Protein AF-0000000082643338 (afdb_homodimer)

Sequence (376 aa):
MMIPVGVSNRHIHLSKEHLAQLFGEGAELTVLKPLSQPGQFAAKETVTVEGPKGKIENVRVLGPARSMTQLEISKTDSFKLGVQAPIRLSGDIEGTPGITIHGPNGTITVDKGVIIAKRHIHMTPSDAETFGVKDKQVVKVKTQGERALIFDEVIIRVSEQFALDMHIDTDEANAAGLKTGDYVELIVMMIPVGVSNRHIHLSKEHLAQLFGEGAELTVLKPLSQPGQFAAKETVTVEGPKGKIENVRVLGPARSMTQLEISKTDSFKLGVQAPIRLSGDIEGTPGITIHGPNGTITVDKGVIIAKRHIHMTPSDAETFGVKDKQVVKVKTQGERALIFDEVIIRVSEQFALDMHIDTDEANAAGLKTGDYVELIV

Structure (mmCIF, N/CA/C/O backbone):
data_AF-0000000082643338-model_v1
#
loop_
_entity.id
_entity.type
_entity.pdbx_description
1 polymer 'Phosphate propanoyltransferase'
#
loop_
_atom_site.group_PDB
_atom_site.id
_atom_site.type_symbol
_atom_site.label_atom_id
_atom_site.label_alt_id
_atom_site.label_comp_id
_atom_site.label_asym_id
_atom_site.label_entity_id
_atom_site.label_seq_id
_atom_site.pdbx_PDB_ins_code
_atom_site.Cartn_x
_atom_site.Cartn_y
_atom_site.Cartn_z
_atom_site.occupancy
_atom_site.B_iso_or_equiv
_atom_site.auth_seq_id
_atom_site.auth_comp_id
_atom_site.auth_asym_id
_atom_site.auth_atom_id
_atom_site.pdbx_PDB_model_num
ATOM 1 N N . MET A 1 1 ? 17.875 -2.945 -18.656 1 85.19 1 MET A N 1
ATOM 2 C CA . MET A 1 1 ? 16.703 -3.604 -19.25 1 85.19 1 MET A CA 1
ATOM 3 C C . MET A 1 1 ? 15.492 -3.475 -18.328 1 85.19 1 MET A C 1
ATOM 5 O O . MET A 1 1 ? 15.633 -3.398 -17.109 1 85.19 1 MET A O 1
ATOM 9 N N . MET A 1 2 ? 14.25 -3.33 -19 1 95.31 2 MET A N 1
ATOM 10 C CA . MET A 1 2 ? 13.008 -3.035 -18.297 1 95.31 2 MET A CA 1
ATOM 11 C C . MET A 1 2 ? 12.172 -4.297 -18.125 1 95.31 2 MET A C 1
ATOM 13 O O . MET A 1 2 ? 12.258 -5.223 -18.938 1 95.31 2 MET A O 1
ATOM 17 N N . ILE A 1 3 ? 11.555 -4.395 -17.062 1 98.25 3 ILE A N 1
ATOM 18 C CA . ILE A 1 3 ? 10.727 -5.547 -16.719 1 98.25 3 ILE A CA 1
ATOM 19 C C . ILE A 1 3 ? 9.266 -5.117 -16.594 1 98.25 3 ILE A C 1
ATOM 21 O O . ILE A 1 3 ? 8.953 -4.176 -15.852 1 98.25 3 ILE A O 1
ATOM 25 N N . PRO A 1 4 ? 8.359 -5.754 -17.312 1 98.62 4 PRO A N 1
ATOM 26 C CA . PRO A 1 4 ? 6.945 -5.418 -17.125 1 98.62 4 PRO A CA 1
ATOM 27 C C . PRO A 1 4 ? 6.43 -5.785 -15.734 1 98.62 4 PRO A C 1
ATOM 29 O O . PRO A 1 4 ? 6.91 -6.746 -15.133 1 98.62 4 PRO A O 1
ATOM 32 N N . VAL A 1 5 ? 5.449 -4.984 -15.305 1 98.69 5 VAL A N 1
ATOM 33 C CA . VAL A 1 5 ? 4.887 -5.191 -13.969 1 98.69 5 VAL A CA 1
ATOM 34 C C . VAL A 1 5 ? 3.484 -5.789 -14.094 1 98.69 5 VAL A C 1
ATOM 36 O O . VAL A 1 5 ? 2.689 -5.359 -14.93 1 98.69 5 VAL A O 1
ATOM 39 N N . GLY A 1 6 ? 3.252 -6.789 -13.375 1 98.44 6 GLY A N 1
ATOM 40 C CA . GLY A 1 6 ? 1.914 -7.305 -13.125 1 98.44 6 GLY A CA 1
ATOM 41 C C . GLY A 1 6 ? 1.447 -7.094 -11.703 1 98.44 6 GLY A C 1
ATOM 42 O O . GLY A 1 6 ? 2.006 -7.676 -10.766 1 98.44 6 GLY A O 1
ATOM 43 N N . VAL A 1 7 ? 0.398 -6.258 -11.516 1 98.5 7 VAL A N 1
ATOM 44 C CA . VAL A 1 7 ? -0.161 -6.023 -10.188 1 98.5 7 VAL A CA 1
ATOM 45 C C . VAL A 1 7 ? -1.219 -7.082 -9.883 1 98.5 7 VAL A C 1
ATOM 47 O O . VAL A 1 7 ? -2.166 -7.266 -10.648 1 98.5 7 VAL A O 1
ATOM 50 N N . SER A 1 8 ? -0.987 -7.703 -8.812 1 96.94 8 SER A N 1
ATOM 51 C CA . SER A 1 8 ? -1.908 -8.766 -8.414 1 96.94 8 SER A CA 1
ATOM 52 C C . SER A 1 8 ? -2.922 -8.266 -7.391 1 96.94 8 SER A C 1
ATOM 54 O O . SER A 1 8 ? -2.547 -7.828 -6.301 1 96.94 8 SER A O 1
ATOM 56 N N . ASN A 1 9 ? -4.16 -8.359 -7.711 1 96.06 9 ASN A N 1
ATOM 57 C CA . ASN A 1 9 ? -5.23 -8.219 -6.73 1 96.06 9 ASN A CA 1
ATOM 58 C C . ASN A 1 9 ? -5.453 -9.508 -5.949 1 96.06 9 ASN A C 1
ATOM 60 O O . ASN A 1 9 ? -4.844 -10.539 -6.254 1 96.06 9 ASN A O 1
ATOM 64 N N . ARG A 1 10 ? -6.281 -9.398 -4.914 1 98.44 10 ARG A N 1
ATOM 65 C CA . ARG A 1 10 ? -6.625 -10.633 -4.215 1 98.44 10 ARG A CA 1
ATOM 66 C C . ARG A 1 10 ? -7.227 -11.656 -5.176 1 98.44 10 ARG A C 1
ATOM 68 O O . ARG A 1 10 ? -8.023 -11.305 -6.047 1 98.44 10 ARG A O 1
ATOM 75 N N . HIS A 1 11 ? -6.793 -12.867 -5.055 1 98.81 11 HIS A N 1
ATOM 76 C CA . HIS A 1 11 ? -7.258 -13.953 -5.906 1 98.81 11 HIS A CA 1
ATOM 77 C C . HIS A 1 11 ? -7.039 -15.305 -5.242 1 98.81 11 HIS A C 1
ATOM 79 O O . HIS A 1 11 ? -6.328 -15.398 -4.238 1 98.81 11 HIS A O 1
ATOM 85 N N . ILE A 1 12 ? -7.676 -16.297 -5.879 1 98.88 12 ILE A N 1
ATOM 86 C CA . ILE A 1 12 ? -7.578 -17.625 -5.27 1 98.88 12 ILE A CA 1
ATOM 87 C C . ILE A 1 12 ? -7.324 -18.672 -6.348 1 98.88 12 ILE A C 1
ATOM 89 O O . ILE A 1 12 ? -7.867 -18.578 -7.453 1 98.88 12 ILE A O 1
ATOM 93 N N . HIS A 1 13 ? -6.438 -19.562 -6.047 1 98.69 13 HIS A N 1
ATOM 94 C CA . HIS A 1 13 ? -6.277 -20.828 -6.77 1 98.69 13 HIS A CA 1
ATOM 95 C C . HIS A 1 13 ? -6.988 -21.969 -6.059 1 98.69 13 HIS A C 1
ATOM 97 O O . HIS A 1 13 ? -6.867 -22.109 -4.84 1 98.69 13 HIS A O 1
ATOM 103 N N . LEU A 1 14 ? -7.676 -22.797 -6.859 1 98.81 14 LEU A N 1
ATOM 104 C CA . LEU A 1 14 ? -8.422 -23.891 -6.25 1 98.81 14 LEU A CA 1
ATOM 105 C C . LEU A 1 14 ? -7.887 -25.234 -6.707 1 98.81 14 LEU A C 1
ATOM 107 O O . LEU A 1 14 ? -7.523 -25.406 -7.871 1 98.81 14 LEU A O 1
ATOM 111 N N . SER A 1 15 ? -7.891 -26.188 -5.766 1 98.31 15 SER A N 1
ATOM 112 C CA . SER A 1 15 ? -7.691 -27.578 -6.164 1 98.31 15 SER A CA 1
ATOM 113 C C . SER A 1 15 ? -8.891 -28.109 -6.938 1 98.31 15 SER A C 1
ATOM 115 O O . SER A 1 15 ? -9.992 -27.562 -6.844 1 98.31 15 SER A O 1
ATOM 117 N N . LYS A 1 16 ? -8.617 -29.188 -7.641 1 97.25 16 LYS A N 1
ATOM 118 C CA . LYS A 1 16 ? -9.711 -29.812 -8.383 1 97.25 16 LYS A CA 1
ATOM 119 C C . LYS A 1 16 ? -10.844 -30.234 -7.445 1 97.25 16 LYS A C 1
ATOM 121 O O . LYS A 1 16 ? -12.016 -30.062 -7.758 1 97.25 16 LYS A O 1
ATOM 126 N N . GLU A 1 17 ? -10.445 -30.797 -6.375 1 97.69 17 GLU A N 1
ATOM 127 C CA . GLU A 1 17 ? -11.414 -31.25 -5.379 1 97.69 17 GLU A CA 1
ATOM 128 C C . GLU A 1 17 ? -12.258 -30.078 -4.863 1 97.69 17 GLU A C 1
ATOM 130 O O . GLU A 1 17 ? -13.484 -30.172 -4.801 1 97.69 17 GLU A O 1
ATOM 135 N N . HIS A 1 18 ? -11.625 -28.953 -4.531 1 98.56 18 HIS A N 1
ATOM 136 C CA . HIS A 1 18 ? -12.336 -27.812 -3.979 1 98.56 18 HIS A CA 1
ATOM 137 C C . HIS A 1 18 ? -13.164 -27.109 -5.051 1 98.56 18 HIS A C 1
ATOM 139 O O . HIS A 1 18 ? -14.242 -26.578 -4.762 1 98.56 18 HIS A O 1
ATOM 145 N N . LEU A 1 19 ? -12.664 -27.125 -6.266 1 98.56 19 LEU A N 1
ATOM 146 C CA . LEU A 1 19 ? -13.461 -26.609 -7.375 1 98.56 19 LEU A CA 1
ATOM 147 C C . LEU A 1 19 ? -14.781 -27.359 -7.492 1 98.56 19 LEU A C 1
ATOM 149 O O . LEU A 1 19 ? -15.844 -26.734 -7.621 1 98.56 19 LEU A O 1
ATOM 153 N N . ALA A 1 20 ? -14.68 -28.672 -7.41 1 98.12 20 ALA A N 1
ATOM 154 C CA . ALA A 1 20 ? -15.875 -29.5 -7.488 1 98.12 20 ALA A CA 1
ATOM 155 C C . ALA A 1 20 ? -16.812 -29.219 -6.32 1 98.12 20 ALA A C 1
ATOM 157 O O . ALA A 1 20 ? -18.031 -29.141 -6.5 1 98.12 20 ALA A O 1
ATOM 158 N N . GLN A 1 21 ? -16.312 -29.016 -5.148 1 98.44 21 GLN A N 1
ATOM 159 C CA . GLN A 1 21 ? -17.125 -28.797 -3.955 1 98.44 21 GLN A CA 1
ATOM 160 C C . GLN A 1 21 ? -17.812 -27.438 -4 1 98.44 21 GLN A C 1
ATOM 162 O O . GLN A 1 21 ? -18.938 -27.297 -3.539 1 98.44 21 GLN A O 1
ATOM 167 N N . LEU A 1 22 ? -17.109 -26.5 -4.578 1 98.75 22 LEU A N 1
ATOM 168 C CA . LEU A 1 22 ? -17.594 -25.125 -4.516 1 98.75 22 LEU A CA 1
ATOM 169 C C . LEU A 1 22 ? -18.5 -24.812 -5.707 1 98.75 22 LEU A C 1
ATOM 171 O O . LEU A 1 22 ? -19.359 -23.938 -5.625 1 98.75 22 LEU A O 1
ATOM 175 N N . PHE A 1 23 ? -18.328 -25.469 -6.844 1 98.56 23 PHE A N 1
ATOM 176 C CA . PHE A 1 23 ? -19 -25.078 -8.07 1 98.56 23 PHE A CA 1
ATOM 177 C C . PHE A 1 23 ? -19.781 -26.25 -8.664 1 98.56 23 PHE A C 1
ATOM 179 O O . PHE A 1 23 ? -20.516 -26.094 -9.641 1 98.56 23 PHE A O 1
ATOM 186 N N . GLY A 1 24 ? -19.594 -27.422 -8.078 1 97.94 24 GLY A N 1
ATOM 187 C CA . GLY A 1 24 ? -20.312 -28.594 -8.539 1 97.94 24 GLY A CA 1
ATOM 188 C C . GLY A 1 24 ? -19.406 -29.641 -9.172 1 97.94 24 GLY A C 1
ATOM 189 O O . GLY A 1 24 ? -18.391 -29.297 -9.781 1 97.94 24 GLY A O 1
ATOM 190 N N . GLU A 1 25 ? -19.781 -30.953 -9.078 1 96.88 25 GLU A N 1
ATOM 191 C CA . GLU A 1 25 ? -19.016 -32.031 -9.672 1 96.88 25 GLU A CA 1
ATOM 192 C C . GLU A 1 25 ? -18.797 -31.812 -11.164 1 96.88 25 GLU A C 1
ATOM 194 O O . GLU A 1 25 ? -19.75 -31.5 -11.891 1 96.88 25 GLU A O 1
ATOM 199 N N . GLY A 1 26 ? -17.547 -31.906 -11.578 1 94.81 26 GLY A N 1
ATOM 200 C CA . GLY A 1 26 ? -17.234 -31.766 -12.984 1 94.81 26 GLY A CA 1
ATOM 201 C C . GLY A 1 26 ? -17.109 -30.328 -13.43 1 94.81 26 GLY A C 1
ATOM 202 O O . GLY A 1 26 ? -16.938 -30.047 -14.617 1 94.81 26 GLY A O 1
ATOM 203 N N . ALA A 1 27 ? -17.188 -29.469 -12.508 1 96.19 27 ALA A N 1
ATOM 204 C CA . ALA A 1 27 ? -17.094 -28.047 -12.828 1 96.19 27 ALA A CA 1
ATOM 205 C C . ALA A 1 27 ? -15.75 -27.703 -13.469 1 96.19 27 ALA A C 1
ATOM 207 O O . ALA A 1 27 ? -14.711 -28.219 -13.039 1 96.19 27 ALA A O 1
ATOM 208 N N . GLU A 1 28 ? -15.781 -26.891 -14.547 1 96.75 28 GLU A N 1
ATOM 209 C CA . GLU A 1 28 ? -14.594 -26.344 -15.195 1 96.75 28 GLU A CA 1
ATOM 210 C C . GLU A 1 28 ? -14.586 -24.812 -15.133 1 96.75 28 GLU A C 1
ATOM 212 O O . GLU A 1 28 ? -15.641 -24.172 -15.156 1 96.75 28 GLU A O 1
ATOM 217 N N . LEU A 1 29 ? -13.383 -24.359 -15.039 1 98.31 29 LEU A N 1
ATOM 218 C CA . LEU A 1 29 ? -13.266 -22.906 -15.016 1 98.31 29 LEU A CA 1
ATOM 219 C C . LEU A 1 29 ? -13.5 -22.312 -16.406 1 98.31 29 LEU A C 1
ATOM 221 O O . LEU A 1 29 ? -13.039 -22.875 -17.406 1 98.31 29 LEU A O 1
ATOM 225 N N . THR A 1 30 ? -14.219 -21.203 -16.422 1 98.31 30 THR A N 1
ATOM 226 C CA . THR A 1 30 ? -14.453 -20.469 -17.672 1 98.31 30 THR A CA 1
ATOM 227 C C . THR A 1 30 ? -13.445 -19.328 -17.812 1 98.31 30 THR A C 1
ATOM 229 O O . THR A 1 30 ? -13.375 -18.438 -16.969 1 98.31 30 THR A O 1
ATOM 232 N N . VAL A 1 31 ? -12.734 -19.328 -18.938 1 98.38 31 VAL A N 1
ATOM 233 C CA . VAL A 1 31 ? -11.695 -18.312 -19.156 1 98.38 31 VAL A CA 1
ATOM 234 C C . VAL A 1 31 ? -12.336 -16.938 -19.328 1 98.38 31 VAL A C 1
ATOM 236 O O . VAL A 1 31 ? -13.156 -16.75 -20.234 1 98.38 31 VAL A O 1
ATOM 239 N N . LEU A 1 32 ? -12.094 -16.016 -18.5 1 98.44 32 LEU A N 1
ATOM 240 C CA . LEU A 1 32 ? -12.477 -14.617 -18.672 1 98.44 32 LEU A CA 1
ATOM 241 C C . LEU A 1 32 ? -11.43 -13.859 -19.484 1 98.44 32 LEU A C 1
ATOM 243 O O . LEU A 1 32 ? -11.773 -13.195 -20.469 1 98.44 32 LEU A O 1
ATOM 247 N N . LYS A 1 33 ? -10.109 -14.031 -19.109 1 97.75 33 LYS A N 1
ATOM 248 C CA . LYS A 1 33 ? -9 -13.414 -19.828 1 97.75 33 LYS A CA 1
ATOM 249 C C . LYS A 1 33 ? -7.68 -14.086 -19.469 1 97.75 33 LYS A C 1
ATOM 251 O O . LYS A 1 33 ? -7.477 -14.508 -18.344 1 97.75 33 LYS A O 1
ATOM 256 N N . PRO A 1 34 ? -6.781 -14.047 -20.438 1 97.56 34 PRO A N 1
ATOM 257 C CA . PRO A 1 34 ? -5.445 -14.57 -20.156 1 97.56 34 PRO A CA 1
ATOM 258 C C . PRO A 1 34 ? -4.637 -13.656 -19.234 1 97.56 34 PRO A C 1
ATOM 260 O O . PRO A 1 34 ? -4.84 -12.438 -19.234 1 97.56 34 PRO A O 1
ATOM 263 N N . LEU A 1 35 ? -3.75 -14.227 -18.469 1 97.31 35 LEU A N 1
ATOM 264 C CA . LEU A 1 35 ? -2.805 -13.469 -17.656 1 97.31 35 LEU A CA 1
ATOM 265 C C . LEU A 1 35 ? -1.435 -13.414 -18.312 1 97.31 35 LEU A C 1
ATOM 267 O O . LEU A 1 35 ? -1.268 -13.891 -19.438 1 97.31 35 LEU A O 1
ATOM 271 N N . SER A 1 36 ? -0.469 -12.75 -17.672 1 96.12 36 SER A N 1
ATOM 272 C CA . SER A 1 36 ? 0.844 -12.531 -18.266 1 96.12 36 SER A CA 1
ATOM 273 C C . SER A 1 36 ? 1.627 -13.828 -18.391 1 96.12 36 SER A C 1
ATOM 275 O O . SER A 1 36 ? 2.479 -13.977 -19.266 1 96.12 36 SER A O 1
ATOM 277 N N . GLN A 1 37 ? 1.32 -14.828 -17.531 1 97.69 37 GLN A N 1
ATOM 278 C CA . GLN A 1 37 ? 2.039 -16.094 -17.531 1 97.69 37 GLN A CA 1
ATOM 279 C C . GLN A 1 37 ? 1.357 -17.109 -18.453 1 97.69 37 GLN A C 1
ATOM 281 O O . GLN A 1 37 ? 0.13 -17.219 -18.469 1 97.69 37 GLN A O 1
ATOM 286 N N . PRO A 1 38 ? 2.205 -17.875 -19.156 1 97.62 38 PRO A N 1
ATOM 287 C CA . PRO A 1 38 ? 1.641 -18.812 -20.125 1 97.62 38 PRO A CA 1
ATOM 288 C C . PRO A 1 38 ? 0.691 -19.828 -19.484 1 97.62 38 PRO A C 1
ATOM 290 O O . PRO A 1 38 ? 1.025 -20.422 -18.453 1 97.62 38 PRO A O 1
ATOM 293 N N . GLY A 1 39 ? -0.431 -20.016 -20.078 1 97.06 39 GLY A N 1
ATOM 294 C CA . GLY A 1 39 ? -1.384 -21.031 -19.656 1 97.06 39 GLY A CA 1
ATOM 295 C C . GLY A 1 39 ? -2.215 -20.594 -18.453 1 97.06 39 GLY A C 1
ATOM 296 O O . GLY A 1 39 ? -3.143 -21.312 -18.047 1 97.06 39 GLY A O 1
ATOM 297 N N . GLN A 1 40 ? -1.933 -19.469 -17.891 1 97.69 40 GLN A N 1
ATOM 298 C CA . GLN A 1 40 ? -2.66 -18.953 -16.734 1 97.69 40 GLN A CA 1
ATOM 299 C C . GLN A 1 40 ? -3.756 -17.984 -17.156 1 97.69 40 GLN A C 1
ATOM 301 O O . GLN A 1 40 ? -3.588 -17.234 -18.125 1 97.69 40 GLN A O 1
ATOM 306 N N . PHE A 1 41 ? -4.871 -17.953 -16.438 1 98.44 41 PHE A N 1
ATOM 307 C CA . PHE A 1 41 ? -5.973 -17.078 -16.812 1 98.44 41 PHE A CA 1
ATOM 308 C C . PHE A 1 41 ? -6.82 -16.719 -15.586 1 98.44 41 PHE A C 1
ATOM 310 O O . PHE A 1 41 ? -6.805 -17.438 -14.586 1 98.44 41 PHE A O 1
ATOM 317 N N . ALA A 1 42 ? -7.426 -15.602 -15.625 1 98.62 42 ALA A N 1
ATOM 318 C CA . ALA A 1 42 ? -8.531 -15.281 -14.727 1 98.62 42 ALA A CA 1
ATOM 319 C C . ALA A 1 42 ? -9.82 -15.945 -15.188 1 98.62 42 ALA A C 1
ATOM 321 O O . ALA A 1 42 ? -10.156 -15.914 -16.375 1 98.62 42 ALA A O 1
ATOM 322 N N . ALA A 1 43 ? -10.492 -16.516 -14.266 1 98.81 43 ALA A N 1
ATOM 323 C CA . ALA A 1 43 ? -11.742 -17.188 -14.594 1 98.81 43 ALA A CA 1
ATOM 324 C C . ALA A 1 43 ? -12.945 -16.281 -14.328 1 98.81 43 ALA A C 1
ATOM 326 O O . ALA A 1 43 ? -12.828 -15.281 -13.617 1 98.81 43 ALA A O 1
ATOM 327 N N . LYS A 1 44 ? -14.062 -16.641 -14.883 1 98.62 44 LYS A N 1
ATOM 328 C CA . LYS A 1 44 ? -15.305 -15.93 -14.586 1 98.62 44 LYS A CA 1
ATOM 329 C C . LYS A 1 44 ? -15.773 -16.219 -13.164 1 98.62 44 LYS A C 1
ATOM 331 O O . LYS A 1 44 ? -16.422 -15.375 -12.539 1 98.62 44 LYS A O 1
ATOM 336 N N . GLU A 1 45 ? -15.484 -17.328 -12.719 1 98.69 45 GLU A N 1
ATOM 337 C CA . GLU A 1 45 ? -15.898 -17.797 -11.398 1 98.69 45 GLU A CA 1
ATOM 338 C C . GLU A 1 45 ? -15.234 -16.984 -10.297 1 98.69 45 GLU A C 1
ATOM 340 O O . GLU A 1 45 ? -14.055 -16.656 -10.383 1 98.69 45 GLU A O 1
ATOM 345 N N . THR A 1 46 ? -16 -16.609 -9.328 1 98.88 46 THR A N 1
ATOM 346 C CA . THR A 1 46 ? -15.523 -15.938 -8.125 1 98.88 46 THR A CA 1
ATOM 347 C C . THR A 1 46 ? -16.047 -16.625 -6.875 1 98.88 46 THR A C 1
ATOM 349 O O . THR A 1 46 ? -16.984 -17.422 -6.945 1 98.88 46 THR A O 1
ATOM 352 N N . VAL A 1 47 ? -15.414 -16.359 -5.785 1 98.94 47 VAL A N 1
ATOM 353 C CA . VAL A 1 47 ? -15.852 -16.891 -4.496 1 98.94 47 VAL A CA 1
ATOM 354 C C . VAL A 1 47 ? -15.883 -15.758 -3.461 1 98.94 47 VAL A C 1
ATOM 356 O O . VAL A 1 47 ? -15.414 -14.656 -3.723 1 98.94 47 VAL A O 1
ATOM 359 N N . THR A 1 48 ? -16.516 -16.016 -2.387 1 98.94 48 THR A N 1
ATOM 360 C CA . THR A 1 48 ? -16.422 -15.195 -1.187 1 98.94 48 THR A CA 1
ATOM 361 C C . THR A 1 48 ? -15.5 -15.836 -0.156 1 98.94 48 THR A C 1
ATOM 363 O O . THR A 1 48 ? -15.617 -17.031 0.128 1 98.94 48 THR A O 1
ATOM 366 N N . VAL A 1 49 ? -14.562 -15.086 0.344 1 98.94 49 VAL A N 1
ATOM 367 C CA . VAL A 1 49 ? -13.703 -15.602 1.402 1 98.94 49 VAL A CA 1
ATOM 368 C C . VAL A 1 49 ? -14.07 -14.945 2.732 1 98.94 49 VAL A C 1
ATOM 370 O O . VAL A 1 49 ? -14.391 -13.75 2.777 1 98.94 49 VAL A O 1
ATOM 373 N N . GLU A 1 50 ? -14.008 -15.734 3.754 1 98.88 50 GLU A N 1
ATOM 374 C CA . GLU A 1 50 ? -14.461 -15.281 5.066 1 98.88 50 GLU A CA 1
ATOM 375 C C . GLU A 1 50 ? -13.43 -15.602 6.148 1 98.88 50 GLU A C 1
ATOM 377 O O . GLU A 1 50 ? -13.094 -16.766 6.367 1 98.88 50 GLU A O 1
ATOM 382 N N . GLY A 1 51 ? -12.945 -14.562 6.82 1 98.44 51 GLY A N 1
ATOM 383 C CA . GLY A 1 51 ? -12.078 -14.711 7.977 1 98.44 51 GLY A CA 1
ATOM 384 C C . GLY A 1 51 ? -12.758 -14.352 9.281 1 98.44 51 GLY A C 1
ATOM 385 O O . GLY A 1 51 ? -13.969 -14.125 9.312 1 98.44 51 GLY A O 1
ATOM 386 N N . PRO A 1 52 ? -12.039 -14.289 10.391 1 98.31 52 PRO A N 1
ATOM 387 C CA . PRO A 1 52 ? -12.609 -14.047 11.719 1 98.31 52 PRO A CA 1
ATOM 388 C C . PRO A 1 52 ? -13.273 -12.672 11.836 1 98.31 52 PRO A C 1
ATOM 390 O O . PRO A 1 52 ? -14.211 -12.5 12.617 1 98.31 52 PRO A O 1
ATOM 393 N N . LYS A 1 53 ? -12.852 -11.719 11.031 1 97.69 53 LYS A N 1
ATOM 394 C CA . LYS A 1 53 ? -13.336 -10.359 11.242 1 97.69 53 LYS A CA 1
ATOM 395 C C . LYS A 1 53 ? -14.312 -9.945 10.141 1 97.69 53 LYS A C 1
ATOM 397 O O . LYS A 1 53 ? -15.055 -8.969 10.297 1 97.69 53 LYS A O 1
ATOM 402 N N . GLY A 1 54 ? -14.203 -10.695 9.039 1 97.81 54 GLY A N 1
ATOM 403 C CA . GLY A 1 54 ? -15.086 -10.273 7.961 1 97.81 54 GLY A CA 1
ATOM 404 C C . GLY A 1 54 ? -14.945 -11.117 6.711 1 97.81 54 GLY A C 1
ATOM 405 O O . GLY A 1 54 ? -14.352 -12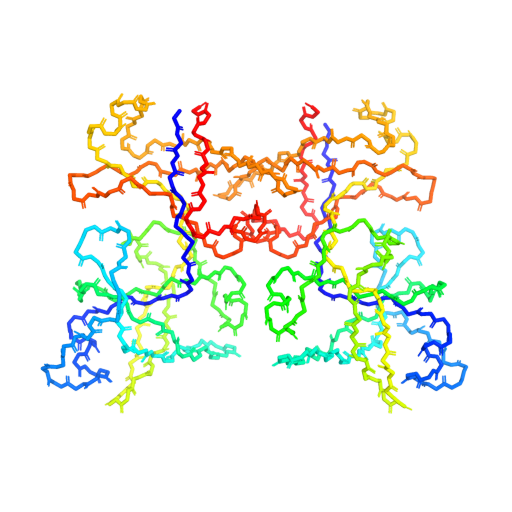.195 6.746 1 97.81 54 GLY A O 1
ATOM 406 N N . LYS A 1 55 ? -15.648 -10.617 5.641 1 98.5 55 LYS A N 1
ATOM 407 C CA . LYS A 1 55 ? -15.664 -11.352 4.379 1 98.5 55 LYS A CA 1
ATOM 408 C C . LYS A 1 55 ? -15.281 -10.445 3.209 1 98.5 55 LYS A C 1
ATOM 410 O O . LYS A 1 55 ? -15.375 -9.219 3.312 1 98.5 55 LYS A O 1
ATOM 415 N N . ILE A 1 56 ? -14.758 -10.984 2.246 1 98 56 ILE A N 1
ATOM 416 C CA . ILE A 1 56 ? -14.523 -10.32 0.969 1 98 56 ILE A CA 1
ATOM 417 C C . ILE A 1 56 ? -15.219 -11.094 -0.15 1 98 56 ILE A C 1
ATOM 419 O O . ILE A 1 56 ? -14.977 -12.289 -0.334 1 98 56 ILE A O 1
ATOM 423 N N . GLU A 1 57 ? -16.047 -10.375 -0.86 1 98.38 57 GLU A N 1
ATOM 424 C CA . GLU A 1 57 ? -16.828 -10.984 -1.935 1 98.38 57 GLU A CA 1
ATOM 425 C C . GLU A 1 57 ? -16.109 -10.852 -3.277 1 98.38 57 GLU A C 1
ATOM 427 O O . GLU A 1 57 ? -15.195 -10.039 -3.42 1 98.38 57 GLU A O 1
ATOM 432 N N . ASN A 1 58 ? -16.484 -11.727 -4.191 1 98.38 58 ASN A N 1
ATOM 433 C CA . ASN A 1 58 ? -16.094 -11.656 -5.59 1 98.38 58 ASN A CA 1
ATOM 434 C C . ASN A 1 58 ? -14.57 -11.773 -5.746 1 98.38 58 ASN A C 1
ATOM 436 O O . ASN A 1 58 ? -13.969 -11.047 -6.539 1 98.38 58 ASN A O 1
ATOM 440 N N . VAL A 1 59 ? -14.031 -12.648 -4.953 1 98.88 59 VAL A N 1
ATOM 441 C CA . VAL A 1 59 ? -12.609 -12.969 -5.113 1 98.88 59 VAL A CA 1
ATOM 442 C C . VAL A 1 59 ? -12.414 -13.812 -6.367 1 98.88 59 VAL A C 1
ATOM 444 O O . VAL A 1 59 ? -12.992 -14.898 -6.488 1 98.88 59 VAL A O 1
ATOM 447 N N . ARG A 1 60 ? -11.617 -13.359 -7.25 1 98.88 60 ARG A N 1
ATOM 448 C CA . ARG A 1 60 ? -11.43 -13.961 -8.562 1 98.88 60 ARG A CA 1
ATOM 449 C C . ARG A 1 60 ? -10.703 -15.297 -8.453 1 98.88 60 ARG A C 1
ATOM 451 O O . ARG A 1 60 ? -9.727 -15.422 -7.707 1 98.88 60 ARG A O 1
ATOM 458 N N . VAL A 1 61 ? -11.227 -16.266 -9.141 1 98.88 61 VAL A N 1
ATOM 459 C CA . VAL A 1 61 ? -10.523 -17.547 -9.258 1 98.88 61 VAL A CA 1
ATOM 460 C C . VAL A 1 61 ? -9.562 -17.5 -10.445 1 98.88 61 VAL A C 1
ATOM 462 O O . VAL A 1 61 ? -9.938 -17.062 -11.531 1 98.88 61 VAL A O 1
ATOM 465 N N . LEU A 1 62 ? -8.344 -17.906 -10.18 1 98.75 62 LEU A N 1
ATOM 466 C CA . LEU A 1 62 ? -7.379 -18.047 -11.266 1 98.75 62 LEU A CA 1
ATOM 467 C C . LEU A 1 62 ? -7.207 -19.516 -11.648 1 98.75 62 LEU A C 1
ATOM 469 O O . LEU A 1 62 ? -7.25 -20.391 -10.781 1 98.75 62 LEU A O 1
ATOM 473 N N . GLY A 1 63 ? -7.062 -19.719 -12.984 1 98.38 63 GLY A N 1
ATOM 474 C CA . GLY A 1 63 ? -6.867 -21.078 -13.469 1 98.38 63 GLY A CA 1
ATOM 475 C C . GLY A 1 63 ? -5.516 -21.297 -14.117 1 98.38 63 GLY A C 1
ATOM 476 O O . GLY A 1 63 ? -4.754 -20.344 -14.312 1 98.38 63 GLY A O 1
ATOM 477 N N . PRO A 1 64 ? -5.246 -22.562 -14.469 1 97.69 64 PRO A N 1
ATOM 478 C CA . PRO A 1 64 ? -6.086 -23.734 -14.234 1 97.69 64 PRO A CA 1
ATOM 479 C C . PRO A 1 64 ? -6.09 -24.188 -12.773 1 97.69 64 PRO A C 1
ATOM 481 O O . PRO A 1 64 ? -5.379 -23.609 -11.953 1 97.69 64 PRO A O 1
ATOM 484 N N . ALA A 1 65 ? -6.973 -25.094 -12.484 1 97.38 65 ALA A N 1
ATOM 485 C CA . ALA A 1 65 ? -6.977 -25.656 -11.141 1 97.38 65 ALA A CA 1
ATOM 486 C C . ALA A 1 65 ? -5.598 -26.203 -10.773 1 97.38 65 ALA A C 1
ATOM 488 O O . ALA A 1 65 ? -4.863 -26.688 -11.633 1 97.38 65 ALA A O 1
ATOM 489 N N . ARG A 1 66 ? -5.312 -26.141 -9.469 1 95.75 66 ARG A N 1
ATOM 490 C CA . ARG A 1 66 ? -4.012 -26.578 -8.969 1 95.75 66 ARG A CA 1
ATOM 491 C C . ARG A 1 66 ? -4.16 -27.766 -8.016 1 95.75 66 ARG A C 1
ATOM 493 O O . ARG A 1 66 ? -5.254 -28.312 -7.855 1 95.75 66 ARG A O 1
ATOM 500 N N . SER A 1 67 ? -2.969 -28.188 -7.539 1 95.12 67 SER A N 1
ATOM 501 C CA . SER A 1 67 ? -2.99 -29.312 -6.621 1 95.12 67 SER A CA 1
ATOM 502 C C . SER A 1 67 ? -3.441 -28.891 -5.23 1 95.12 67 SER A C 1
ATOM 504 O O . SER A 1 67 ? -3.979 -29.703 -4.469 1 95.12 67 SER A O 1
ATOM 506 N N . MET A 1 68 ? -3.203 -27.641 -4.895 1 96.56 68 MET A N 1
ATOM 507 C CA . MET A 1 68 ? -3.592 -27.125 -3.586 1 96.56 68 MET A CA 1
ATOM 508 C C . MET A 1 68 ? -4.332 -25.797 -3.723 1 96.56 68 MET A C 1
ATOM 510 O O . MET A 1 68 ? -4.078 -25.031 -4.656 1 96.56 68 MET A O 1
ATOM 514 N N . THR A 1 69 ? -5.227 -25.5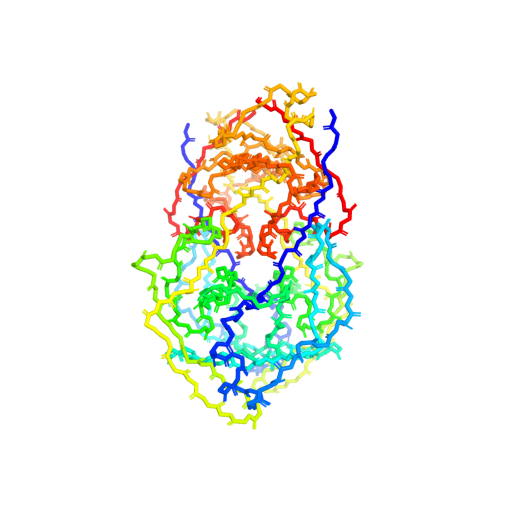62 -2.779 1 98.69 69 THR A N 1
ATOM 515 C CA . THR A 1 69 ? -5.953 -24.297 -2.719 1 98.69 69 THR A CA 1
ATOM 516 C C . THR A 1 69 ? -5.129 -23.219 -2.004 1 98.69 69 THR A C 1
ATOM 518 O O . THR A 1 69 ? -4.566 -23.484 -0.938 1 98.69 69 THR A O 1
ATOM 521 N N . GLN A 1 70 ? -5.027 -22.094 -2.625 1 98.81 70 GLN A N 1
ATOM 522 C CA . GLN A 1 70 ? -4.227 -20.984 -2.104 1 98.81 70 GLN A CA 1
ATOM 523 C C . GLN A 1 70 ? -4.914 -19.656 -2.346 1 98.81 70 GLN A C 1
ATOM 525 O O . GLN A 1 70 ? -5.355 -19.359 -3.461 1 98.81 70 GLN A O 1
ATOM 530 N N . LEU A 1 71 ? -5.059 -18.891 -1.282 1 98.88 71 LEU A N 1
ATOM 531 C CA . LEU A 1 71 ? -5.586 -17.531 -1.345 1 98.88 71 LEU A CA 1
ATOM 532 C C . LEU A 1 71 ? -4.473 -16.5 -1.16 1 98.88 71 LEU A C 1
ATOM 534 O O . LEU A 1 71 ? -3.711 -16.578 -0.194 1 98.88 71 LEU A O 1
ATOM 538 N N . GLU A 1 72 ? -4.328 -15.602 -2.121 1 98.88 72 GLU A N 1
ATOM 539 C CA . GLU A 1 72 ? -3.4 -14.477 -2.023 1 98.88 72 GLU A CA 1
ATOM 540 C C . GLU A 1 72 ? -4.141 -13.164 -1.774 1 98.88 72 GLU A C 1
ATOM 542 O O . GLU A 1 72 ? -5.066 -12.82 -2.514 1 98.88 72 GLU A O 1
ATOM 547 N N . ILE A 1 73 ? -3.711 -12.492 -0.722 1 98.69 73 ILE A N 1
ATOM 548 C CA . ILE A 1 73 ? -4.344 -11.227 -0.347 1 98.69 73 ILE A CA 1
ATOM 549 C C . ILE A 1 73 ? -3.271 -10.164 -0.107 1 98.69 73 ILE A C 1
ATOM 551 O O . ILE A 1 73 ? -2.08 -10.477 -0.061 1 98.69 73 ILE A O 1
ATOM 555 N N . SER A 1 74 ? -3.674 -8.93 -0.074 1 98.19 74 SER A N 1
ATOM 556 C CA . SER A 1 74 ? -2.799 -7.848 0.359 1 98.19 74 SER A CA 1
ATOM 557 C C . SER A 1 74 ? -2.789 -7.715 1.878 1 98.19 74 SER A C 1
ATOM 559 O O . SER A 1 74 ? -3.639 -8.289 2.561 1 98.19 74 SER A O 1
ATOM 561 N N . LYS A 1 75 ? -1.778 -7.027 2.365 1 97.94 75 LYS A N 1
ATOM 562 C CA . LYS A 1 75 ? -1.805 -6.699 3.789 1 97.94 75 LYS A CA 1
ATOM 563 C C . LYS A 1 75 ? -3.072 -5.934 4.152 1 97.94 75 LYS A C 1
ATOM 565 O O . LYS A 1 75 ? -3.668 -6.172 5.207 1 97.94 75 LYS A O 1
ATOM 570 N N . THR A 1 76 ? -3.502 -5.008 3.32 1 97.19 76 THR A N 1
ATOM 571 C CA . THR A 1 76 ? -4.75 -4.281 3.508 1 97.19 76 THR A CA 1
ATOM 572 C C . THR A 1 76 ? -5.918 -5.246 3.691 1 97.19 76 THR A C 1
ATOM 574 O O . THR A 1 76 ? -6.727 -5.086 4.609 1 97.19 76 THR A O 1
ATOM 577 N N . ASP A 1 77 ? -6.004 -6.281 2.906 1 97.56 77 ASP A N 1
ATOM 578 C CA . ASP A 1 77 ? -7.066 -7.281 2.975 1 97.56 77 ASP A CA 1
ATOM 579 C C . ASP A 1 77 ? -7.008 -8.055 4.293 1 97.56 77 ASP A C 1
ATOM 581 O O . ASP A 1 77 ? -8.047 -8.453 4.828 1 97.56 77 ASP A O 1
ATOM 585 N N . SER A 1 78 ? -5.836 -8.305 4.695 1 98 78 SER A N 1
ATOM 586 C CA . SER A 1 78 ? -5.668 -9.117 5.895 1 98 78 SER A CA 1
ATOM 587 C C . SER A 1 78 ? -6.355 -8.469 7.098 1 98 78 SER A C 1
ATOM 589 O O . SER A 1 78 ? -6.883 -9.164 7.965 1 98 78 SER A O 1
ATOM 591 N N . PHE A 1 79 ? -6.332 -7.109 7.133 1 95.5 79 PHE A N 1
ATOM 592 C CA . PHE A 1 79 ? -7.008 -6.41 8.219 1 95.5 79 PHE A CA 1
ATOM 593 C C . PHE A 1 79 ? -8.516 -6.637 8.148 1 95.5 79 PHE A C 1
ATOM 595 O O . PHE A 1 79 ? -9.156 -6.883 9.172 1 95.5 79 PHE A O 1
ATOM 602 N N . LYS A 1 80 ? -9.055 -6.562 7 1 94.94 80 LYS A N 1
ATOM 603 C CA . LYS A 1 80 ? -10.492 -6.75 6.801 1 94.94 80 LYS A CA 1
ATOM 604 C C . LYS A 1 80 ? -10.914 -8.172 7.156 1 94.94 80 LYS A C 1
ATOM 606 O O . LYS A 1 80 ? -11.969 -8.375 7.762 1 94.94 80 LYS A O 1
ATOM 611 N N . LEU A 1 81 ? -10.102 -9.109 6.812 1 98.25 81 LEU A N 1
ATOM 612 C CA . LEU A 1 81 ? -10.43 -10.516 7.016 1 98.25 81 LEU A CA 1
ATOM 613 C C . LEU A 1 81 ? -10.109 -10.953 8.438 1 98.25 81 LEU A C 1
ATOM 615 O O . LEU A 1 81 ? -10.664 -11.938 8.93 1 98.25 81 LEU A O 1
ATOM 619 N N . GLY A 1 82 ? -9.242 -10.242 9.102 1 98.19 82 GLY A N 1
ATOM 620 C CA . GLY A 1 82 ? -8.758 -10.648 10.406 1 98.19 82 GLY A CA 1
ATOM 621 C C . GLY A 1 82 ? -7.828 -11.844 10.352 1 98.19 82 GLY A C 1
ATOM 622 O O . GLY A 1 82 ? -7.836 -12.688 11.25 1 98.19 82 GLY A O 1
ATOM 623 N N . VAL A 1 83 ? -7.113 -11.969 9.227 1 97.88 83 VAL A N 1
ATOM 624 C CA . VAL A 1 83 ? -6.18 -13.078 9.039 1 97.88 83 VAL A CA 1
ATOM 625 C C . VAL A 1 83 ? -4.746 -12.547 9.008 1 97.88 83 VAL A C 1
ATOM 627 O O . VAL A 1 83 ? -4.434 -11.625 8.25 1 97.88 83 VAL A O 1
ATOM 630 N N . GLN A 1 84 ? -3.91 -13.07 9.852 1 96.81 84 GLN A N 1
ATOM 631 C CA . GLN A 1 84 ? -2.5 -12.695 9.836 1 96.81 84 GLN A CA 1
ATOM 632 C C . GLN A 1 84 ? -1.715 -13.539 8.836 1 96.81 84 GLN A C 1
ATOM 634 O O . GLN A 1 84 ? -0.947 -14.422 9.227 1 96.81 84 GLN A O 1
ATOM 639 N N . ALA A 1 85 ? -1.876 -13.266 7.586 1 98.31 85 ALA A N 1
ATOM 640 C CA . ALA A 1 85 ? -1.22 -14.023 6.523 1 98.31 85 ALA A CA 1
ATOM 641 C C . ALA A 1 85 ? 0.26 -13.664 6.426 1 98.31 85 ALA A C 1
ATOM 643 O O . ALA A 1 85 ? 0.62 -12.484 6.418 1 98.31 85 ALA A O 1
ATOM 644 N N . PRO A 1 86 ? 1.146 -14.641 6.379 1 98.56 86 PRO A N 1
ATOM 645 C CA . PRO A 1 86 ? 2.57 -14.359 6.188 1 98.56 86 PRO A CA 1
ATOM 646 C C . PRO A 1 86 ? 2.914 -14.023 4.734 1 98.56 86 PRO A C 1
ATOM 648 O O . PRO A 1 86 ? 2.139 -14.328 3.828 1 98.56 86 PRO A O 1
ATOM 651 N N . ILE A 1 87 ? 4 -13.305 4.547 1 98.44 87 ILE A N 1
ATOM 652 C CA . ILE A 1 87 ? 4.57 -13.078 3.225 1 98.44 87 ILE A CA 1
ATOM 653 C C . ILE A 1 87 ? 5.293 -14.336 2.752 1 98.44 87 ILE A C 1
ATOM 655 O O . ILE A 1 87 ? 6.234 -14.797 3.4 1 98.44 87 ILE A O 1
ATOM 659 N N . ARG A 1 88 ? 4.809 -14.914 1.633 1 98.38 88 ARG A N 1
ATOM 660 C CA . ARG A 1 88 ? 5.336 -16.172 1.109 1 98.38 88 ARG A CA 1
ATOM 661 C C . ARG A 1 88 ? 5.395 -16.141 -0.414 1 98.38 88 ARG A C 1
ATOM 663 O O . ARG A 1 88 ? 4.633 -15.422 -1.058 1 98.38 88 ARG A O 1
ATOM 670 N N . LEU A 1 89 ? 6.34 -16.891 -0.925 1 97.81 89 LEU A N 1
ATOM 671 C CA . LEU A 1 89 ? 6.238 -17.203 -2.348 1 97.81 89 LEU A CA 1
ATOM 672 C C . LEU A 1 89 ? 5.102 -18.188 -2.607 1 97.81 89 LEU A C 1
ATOM 674 O O . LEU A 1 89 ? 4.812 -19.047 -1.773 1 97.81 89 LEU A O 1
ATOM 678 N N . SER A 1 90 ? 4.418 -17.984 -3.717 1 96.06 90 SER A N 1
ATOM 679 C CA . SER A 1 90 ? 3.346 -18.891 -4.105 1 96.06 90 SER A CA 1
ATOM 680 C C . SER A 1 90 ? 3.779 -20.359 -3.963 1 96.06 90 SER A C 1
ATOM 682 O O . SER A 1 90 ? 4.898 -20.719 -4.328 1 96.06 90 SER A O 1
ATOM 684 N N . GLY A 1 91 ? 2.949 -21.141 -3.438 1 95.88 91 GLY A N 1
ATOM 685 C CA . GLY A 1 91 ? 3.219 -22.562 -3.256 1 95.88 91 GLY A CA 1
ATOM 686 C C . GLY A 1 91 ? 3.721 -22.906 -1.865 1 95.88 91 GLY A C 1
ATOM 687 O O . GLY A 1 91 ? 3.662 -24.062 -1.443 1 95.88 91 GLY A O 1
ATOM 688 N N . ASP A 1 92 ? 4.309 -21.969 -1.195 1 97.31 92 ASP A N 1
ATOM 689 C CA . ASP A 1 92 ? 4.809 -22.156 0.162 1 97.31 92 ASP A CA 1
ATOM 690 C C . ASP A 1 92 ? 3.719 -21.891 1.194 1 97.31 92 ASP A C 1
ATOM 692 O O . ASP A 1 92 ? 3.717 -20.828 1.837 1 97.31 92 ASP A O 1
ATOM 696 N N . ILE A 1 93 ? 2.848 -22.922 1.45 1 97.75 93 ILE A N 1
ATOM 697 C CA . ILE A 1 93 ? 1.654 -22.609 2.223 1 97.75 93 ILE A CA 1
ATOM 698 C C . ILE A 1 93 ? 1.682 -23.344 3.555 1 97.75 93 ILE A C 1
ATOM 700 O O . ILE A 1 93 ? 0.735 -23.266 4.34 1 97.75 93 ILE A O 1
ATOM 704 N N . GLU A 1 94 ? 2.766 -24.094 3.828 1 97.81 94 GLU A N 1
ATOM 705 C CA . GLU A 1 94 ? 2.84 -24.766 5.121 1 97.81 94 GLU A CA 1
ATOM 706 C C . GLU A 1 94 ? 2.902 -23.766 6.266 1 97.81 94 GLU A C 1
ATOM 708 O O . GLU A 1 94 ? 3.67 -22.797 6.211 1 97.81 94 GLU A O 1
ATOM 713 N N . GLY A 1 95 ? 2.125 -24 7.301 1 98.06 95 GLY A N 1
ATOM 714 C CA . GLY A 1 95 ? 2.133 -23.141 8.477 1 98.06 95 GLY A CA 1
ATOM 715 C C . GLY A 1 95 ? 1.371 -21.844 8.281 1 98.06 95 GLY A C 1
ATOM 716 O O . GLY A 1 95 ? 1.376 -20.984 9.156 1 98.06 95 GLY A O 1
ATOM 717 N N . THR A 1 96 ? 0.744 -21.688 7.152 1 98.62 96 THR A N 1
ATOM 718 C CA . THR A 1 96 ? -0.06 -20.484 6.91 1 98.62 96 THR A CA 1
ATOM 719 C C . THR A 1 96 ? -1.47 -20.656 7.469 1 98.62 96 THR A C 1
ATOM 721 O O . THR A 1 96 ? -1.89 -21.781 7.766 1 98.62 96 THR A O 1
ATOM 724 N N . PRO A 1 97 ? -2.143 -19.594 7.715 1 98.69 97 PRO A N 1
ATOM 725 C CA . PRO A 1 97 ? -3.514 -19.719 8.211 1 98.69 97 PRO A CA 1
ATOM 726 C C . PRO A 1 97 ? -4.484 -20.219 7.145 1 98.69 97 PRO A C 1
ATOM 728 O O . PRO A 1 97 ? -4.137 -20.25 5.961 1 98.69 97 PRO A O 1
ATOM 731 N N . GLY A 1 98 ? -5.676 -20.594 7.695 1 98.69 98 GLY A N 1
ATOM 732 C CA . GLY A 1 98 ? -6.758 -21.016 6.824 1 98.69 98 GLY A CA 1
ATOM 733 C C . GLY A 1 98 ? -7.812 -19.953 6.621 1 98.69 98 GLY A C 1
ATOM 734 O O . GLY A 1 98 ? -7.645 -18.812 7.066 1 98.69 98 GLY A O 1
ATOM 735 N N . ILE A 1 99 ? -8.867 -20.344 5.949 1 98.75 99 ILE A N 1
ATOM 736 C CA . ILE A 1 99 ? -9.953 -19.438 5.605 1 98.75 99 ILE A CA 1
ATOM 737 C C . ILE A 1 99 ? -11.195 -20.234 5.203 1 98.75 99 ILE A C 1
ATOM 739 O O . ILE A 1 99 ? -11.086 -21.391 4.793 1 98.75 99 ILE A O 1
ATOM 743 N N . THR A 1 100 ? -12.273 -19.641 5.348 1 98.94 100 THR A N 1
ATOM 744 C CA . THR A 1 100 ? -13.5 -20.219 4.812 1 98.94 100 THR A CA 1
ATOM 745 C C . THR A 1 100 ? -13.805 -19.641 3.43 1 98.94 100 THR A C 1
ATOM 747 O O . THR A 1 100 ? -13.664 -18.438 3.205 1 98.94 100 THR A O 1
ATOM 750 N N . ILE A 1 101 ? -14.195 -20.547 2.516 1 98.94 101 ILE A N 1
ATOM 751 C CA . ILE A 1 101 ? -14.453 -20.172 1.127 1 98.94 101 ILE A CA 1
ATOM 752 C C . ILE A 1 101 ? -15.883 -20.562 0.748 1 98.94 101 ILE A C 1
ATOM 754 O O . ILE A 1 101 ? -16.297 -21.703 0.951 1 98.94 101 ILE A O 1
ATOM 758 N N . HIS A 1 102 ? -16.609 -19.625 0.215 1 98.94 102 HIS A N 1
ATOM 759 C CA . HIS A 1 102 ? -17.984 -19.859 -0.203 1 98.94 102 HIS A CA 1
ATOM 760 C C . HIS A 1 102 ? -18.125 -19.797 -1.722 1 98.94 102 HIS A C 1
ATOM 762 O O . HIS A 1 102 ? -17.766 -18.797 -2.342 1 98.94 102 HIS A O 1
ATOM 768 N N . GLY A 1 103 ? -18.641 -20.891 -2.324 1 98.62 103 GLY A N 1
ATOM 769 C CA . GLY A 1 103 ? -19.031 -20.922 -3.725 1 98.62 103 GLY A CA 1
ATOM 770 C C . GLY A 1 103 ? -20.531 -21.109 -3.926 1 98.62 103 GLY A C 1
ATOM 771 O O . GLY A 1 103 ? -21.281 -21.156 -2.955 1 98.62 103 GLY A O 1
ATOM 772 N N . PRO A 1 104 ? -20.984 -21.078 -5.094 1 98.44 104 PRO A N 1
ATOM 773 C CA . PRO A 1 104 ? -22.422 -21.188 -5.379 1 98.44 104 PRO A CA 1
ATOM 774 C C . PRO A 1 104 ? -23 -22.531 -4.949 1 98.44 104 PRO A C 1
ATOM 776 O O . PRO A 1 104 ? -24.203 -22.641 -4.684 1 98.44 104 PRO A O 1
ATOM 779 N N . ASN A 1 105 ? -22.156 -23.547 -4.844 1 98 105 ASN A N 1
ATOM 780 C CA . ASN A 1 105 ? -22.703 -24.875 -4.578 1 98 105 ASN A CA 1
ATOM 781 C C . ASN A 1 105 ? -22.234 -25.406 -3.229 1 98 105 ASN A C 1
ATOM 783 O O . ASN A 1 105 ? -22.422 -26.594 -2.924 1 98 105 ASN A O 1
ATOM 787 N N . GLY A 1 106 ? -21.5 -24.625 -2.5 1 98.19 106 GLY A N 1
ATOM 788 C CA . GLY A 1 106 ? -21.062 -25.125 -1.207 1 98.19 106 GLY A CA 1
ATOM 789 C C . GLY A 1 106 ? -20.078 -24.203 -0.517 1 98.19 106 GLY A C 1
ATOM 790 O O . GLY A 1 106 ? -19.828 -23.094 -0.991 1 98.19 106 GLY A O 1
ATOM 791 N N . THR A 1 107 ? -19.672 -24.641 0.693 1 98.81 107 THR A N 1
ATOM 792 C CA . THR A 1 107 ? -18.703 -23.938 1.535 1 98.81 107 THR A CA 1
ATOM 793 C C . THR A 1 107 ? -17.641 -24.906 2.053 1 98.81 107 THR A C 1
ATOM 795 O O . THR A 1 107 ? -17.969 -26.031 2.453 1 98.81 107 THR A O 1
ATOM 798 N N . ILE A 1 108 ? -16.438 -24.438 1.985 1 98.75 108 ILE A N 1
ATOM 799 C CA . ILE A 1 108 ? -15.367 -25.234 2.549 1 98.75 108 ILE A CA 1
ATOM 800 C C . ILE A 1 108 ? -14.5 -24.375 3.467 1 98.75 108 ILE A C 1
ATOM 802 O O . ILE A 1 108 ? -14.461 -23.156 3.326 1 98.75 108 ILE A O 1
ATOM 806 N N . THR A 1 109 ? -13.883 -25.078 4.422 1 98.75 109 THR A N 1
ATOM 807 C CA . THR A 1 109 ? -12.867 -24.453 5.258 1 98.75 109 THR A CA 1
ATOM 808 C C . THR A 1 109 ? -11.531 -25.172 5.109 1 98.75 109 THR A C 1
ATOM 810 O O . THR A 1 109 ? -11.438 -26.391 5.312 1 98.75 109 THR A O 1
ATOM 813 N N . VAL A 1 110 ? -10.586 -24.422 4.664 1 98.56 110 VAL A N 1
ATOM 814 C CA . VAL A 1 110 ? -9.242 -24.984 4.586 1 98.56 110 VAL A CA 1
ATOM 815 C C . VAL A 1 110 ? -8.438 -24.578 5.82 1 98.56 110 VAL A C 1
ATOM 817 O O . VAL A 1 110 ? -8.688 -23.531 6.414 1 98.56 110 VAL A O 1
ATOM 820 N N . ASP A 1 111 ? -7.398 -25.328 6.168 1 98 111 ASP A N 1
ATOM 821 C CA . ASP A 1 111 ? -6.652 -25.094 7.398 1 98 111 ASP A CA 1
ATOM 822 C C . ASP A 1 111 ? -5.371 -24.312 7.121 1 98 111 ASP A C 1
ATOM 824 O O . ASP A 1 111 ? -4.688 -23.875 8.055 1 98 111 ASP A O 1
ATOM 828 N N . LYS A 1 112 ? -5.07 -24.203 5.883 1 98.44 112 LYS A N 1
ATOM 829 C CA . LYS A 1 112 ? -3.9 -23.438 5.461 1 98.44 112 LYS A CA 1
ATOM 830 C C . LYS A 1 112 ? -4.086 -22.875 4.051 1 98.44 112 LYS A C 1
ATOM 832 O O . LYS A 1 112 ? -5.039 -23.234 3.355 1 98.44 112 LYS A O 1
ATOM 837 N N . GLY A 1 113 ? -3.234 -21.906 3.621 1 98.69 113 GLY A N 1
ATOM 838 C CA . GLY A 1 113 ? -3.215 -21.516 2.219 1 98.69 113 GLY A CA 1
ATOM 839 C C . GLY A 1 113 ? -3.383 -20.016 2.008 1 98.69 113 GLY A C 1
ATOM 840 O O . GLY A 1 113 ? -3.41 -19.547 0.87 1 98.69 113 GLY A O 1
ATOM 841 N N . VAL A 1 114 ? -3.529 -19.234 3.076 1 98.88 114 VAL A N 1
ATOM 842 C CA . VAL A 1 114 ? -3.67 -17.781 2.924 1 98.88 114 VAL A CA 1
ATOM 843 C C . VAL A 1 114 ? -2.307 -17.109 3.066 1 98.88 114 VAL A C 1
ATOM 845 O O . VAL A 1 114 ? -1.639 -17.266 4.094 1 98.88 114 VAL A O 1
ATOM 848 N N . ILE A 1 115 ? -1.91 -16.422 1.994 1 98.81 115 ILE A N 1
ATOM 849 C CA . ILE A 1 115 ? -0.608 -15.758 2.039 1 98.81 115 ILE A CA 1
ATOM 850 C C . ILE A 1 115 ? -0.727 -14.344 1.485 1 98.81 115 ILE A C 1
ATOM 852 O O . ILE A 1 115 ? -1.71 -14.008 0.819 1 98.81 115 ILE A O 1
ATOM 856 N N . ILE A 1 116 ? 0.199 -13.508 1.849 1 98.69 116 ILE A N 1
ATOM 857 C CA . ILE A 1 116 ? 0.56 -12.32 1.087 1 98.69 116 ILE A CA 1
ATOM 858 C C . ILE A 1 116 ? 1.728 -12.633 0.156 1 98.69 116 ILE A C 1
ATOM 860 O O . ILE A 1 116 ? 2.811 -13.008 0.614 1 98.69 116 ILE A O 1
ATOM 864 N N . ALA A 1 117 ? 1.469 -12.461 -1.124 1 98.06 117 ALA A N 1
ATOM 865 C CA . ALA A 1 117 ? 2.479 -12.883 -2.09 1 98.06 117 ALA A CA 1
ATOM 866 C C . ALA A 1 117 ? 3.742 -12.039 -1.973 1 98.06 117 ALA A C 1
ATOM 868 O O . ALA A 1 117 ? 3.676 -10.805 -1.992 1 98.06 117 ALA A O 1
ATOM 869 N N . LYS A 1 118 ? 4.938 -12.711 -1.8 1 98.56 118 LYS A N 1
ATOM 870 C CA . LYS A 1 118 ? 6.223 -12.023 -1.834 1 98.56 118 LYS A CA 1
ATOM 871 C C . LYS A 1 118 ? 6.52 -11.477 -3.229 1 98.56 118 LYS A C 1
ATOM 873 O O . LYS A 1 118 ? 6.293 -12.164 -4.227 1 98.56 118 LYS A O 1
ATOM 878 N N . ARG A 1 119 ? 6.875 -10.211 -3.258 1 98.88 119 ARG A N 1
ATOM 879 C CA . ARG A 1 119 ? 7.234 -9.648 -4.555 1 98.88 119 ARG A CA 1
ATOM 880 C C . ARG A 1 119 ? 8.344 -10.461 -5.215 1 98.88 119 ARG A C 1
ATOM 882 O O . ARG A 1 119 ? 9.273 -10.906 -4.547 1 98.88 119 ARG A O 1
ATOM 889 N N . HIS A 1 120 ? 8.234 -10.672 -6.551 1 98.81 120 HIS A N 1
ATOM 890 C CA . HIS A 1 120 ? 9.141 -11.547 -7.289 1 98.81 120 HIS A CA 1
ATOM 891 C C . HIS A 1 120 ? 9.078 -11.258 -8.789 1 98.81 120 HIS A C 1
ATOM 893 O O . HIS A 1 120 ? 8.156 -10.594 -9.258 1 98.81 120 HIS A O 1
ATOM 899 N N . ILE A 1 121 ? 10.055 -11.758 -9.438 1 98.75 121 ILE A N 1
ATOM 900 C CA . ILE A 1 121 ? 10.109 -11.633 -10.891 1 98.75 121 ILE A CA 1
ATOM 901 C C . ILE A 1 121 ? 10.18 -13.023 -11.523 1 98.75 121 ILE A C 1
ATOM 903 O O . ILE A 1 121 ? 11.094 -13.797 -11.234 1 98.75 121 ILE A O 1
ATOM 907 N N . HIS A 1 122 ? 9.227 -13.242 -12.43 1 98.69 122 HIS A N 1
ATOM 908 C CA . HIS A 1 122 ? 9.328 -14.422 -13.289 1 98.69 122 HIS A CA 1
ATOM 909 C C . HIS A 1 122 ? 10.266 -14.164 -14.461 1 98.69 122 HIS A C 1
ATOM 911 O O . HIS A 1 122 ? 10.172 -13.133 -15.125 1 98.69 122 HIS A O 1
ATOM 917 N N . MET A 1 123 ? 11.117 -15.227 -14.719 1 98.44 123 MET A N 1
ATOM 918 C CA . MET A 1 123 ? 12.039 -15.148 -15.844 1 98.44 123 MET A CA 1
ATOM 919 C C . MET A 1 123 ? 12.203 -16.516 -16.5 1 98.44 123 MET A C 1
ATOM 921 O O . MET A 1 123 ? 12.195 -17.547 -15.82 1 98.44 123 MET A O 1
ATOM 925 N N . THR A 1 124 ? 12.422 -16.438 -17.844 1 98.44 124 THR A N 1
ATOM 926 C CA . THR A 1 124 ? 13 -17.609 -18.484 1 98.44 124 THR A CA 1
ATOM 927 C C . THR A 1 124 ? 14.5 -17.703 -18.219 1 98.44 124 THR A C 1
ATOM 929 O O . THR A 1 124 ? 15.117 -16.719 -17.797 1 98.44 124 THR A O 1
ATOM 932 N N . PRO A 1 125 ? 15.062 -18.922 -18.438 1 98.44 125 PRO A N 1
ATOM 933 C CA . PRO A 1 125 ? 16.516 -19 -18.328 1 98.44 125 PRO A CA 1
ATOM 934 C C . PRO A 1 125 ? 17.234 -18 -19.234 1 98.44 125 PRO A C 1
ATOM 936 O O . PRO A 1 125 ? 18.234 -17.406 -18.812 1 98.44 125 PRO A O 1
ATOM 939 N N . SER A 1 126 ? 16.734 -17.797 -20.406 1 98.25 126 SER A N 1
ATOM 940 C CA . SER A 1 126 ? 17.312 -16.828 -21.312 1 98.25 126 SER A CA 1
ATOM 941 C C . SER A 1 126 ? 17.219 -15.414 -20.75 1 98.25 126 SER A C 1
ATOM 943 O O . SER A 1 126 ? 18.188 -14.641 -20.844 1 98.25 126 SER A O 1
ATOM 945 N N . ASP A 1 127 ? 16.109 -15.047 -20.188 1 97.56 127 ASP A N 1
ATOM 946 C CA . ASP A 1 127 ? 15.977 -13.75 -19.516 1 97.56 127 ASP A CA 1
ATOM 947 C C . ASP A 1 127 ? 17.031 -13.586 -18.422 1 97.56 127 ASP A C 1
ATOM 949 O O . ASP A 1 127 ? 17.672 -12.547 -18.328 1 97.56 127 ASP A O 1
ATOM 953 N N . ALA A 1 128 ? 17.109 -14.617 -17.562 1 98 128 ALA A N 1
ATOM 954 C CA . ALA A 1 128 ? 18.031 -14.57 -16.438 1 98 128 ALA A CA 1
ATOM 955 C C . ALA A 1 128 ? 19.469 -14.328 -16.906 1 98 128 ALA A C 1
ATOM 957 O O . ALA A 1 128 ? 20.203 -13.555 -16.297 1 98 128 ALA A O 1
ATOM 958 N N . GLU A 1 129 ? 19.797 -14.984 -17.953 1 97.75 129 GLU A N 1
ATOM 959 C CA . GLU A 1 129 ? 21.109 -14.797 -18.531 1 97.75 129 GLU A CA 1
ATOM 960 C C . GLU A 1 129 ? 21.297 -13.359 -19.016 1 97.75 129 GLU A C 1
ATOM 962 O O . GLU A 1 129 ? 22.344 -12.742 -18.766 1 97.75 129 GLU A O 1
ATOM 967 N N . THR A 1 130 ? 20.359 -12.891 -19.688 1 97.12 130 THR A N 1
ATOM 968 C CA . THR A 1 130 ? 20.406 -11.539 -20.234 1 97.12 130 THR A CA 1
ATOM 969 C C . THR A 1 130 ? 20.547 -10.508 -19.125 1 97.12 130 THR A C 1
ATOM 971 O O . THR A 1 130 ? 21.328 -9.555 -19.25 1 97.12 130 THR A O 1
ATOM 974 N N . PHE A 1 131 ? 19.812 -10.688 -18.031 1 97.12 131 PHE A N 1
ATOM 975 C CA . PHE A 1 131 ? 19.828 -9.734 -16.922 1 97.12 131 PHE A CA 1
ATOM 976 C C . PHE A 1 131 ? 21 -10 -15.984 1 97.12 131 PHE A C 1
ATOM 978 O O . PHE A 1 131 ? 21.281 -9.203 -15.086 1 97.12 131 PHE A O 1
ATOM 985 N N . GLY A 1 132 ? 21.625 -11.148 -16.078 1 97.5 132 GLY A N 1
ATOM 986 C CA . GLY A 1 132 ? 22.766 -11.492 -15.227 1 97.5 132 GLY A CA 1
ATOM 987 C C . GLY A 1 132 ? 22.359 -11.891 -13.82 1 97.5 132 GLY A C 1
ATOM 988 O O . GLY A 1 132 ? 23.016 -11.516 -12.852 1 97.5 132 GLY A O 1
ATOM 989 N N . VAL A 1 133 ? 21.188 -12.602 -13.68 1 98.06 133 VAL A N 1
ATOM 990 C CA . VAL A 1 133 ? 20.703 -13.023 -12.375 1 98.06 133 VAL A CA 1
ATOM 991 C C . VAL A 1 133 ? 20.422 -14.523 -12.383 1 98.06 133 VAL A C 1
ATOM 993 O O . VAL A 1 133 ? 20.5 -15.172 -13.43 1 98.06 133 VAL A O 1
ATOM 996 N N . LYS A 1 134 ? 20.203 -15.086 -11.156 1 98.19 134 LYS A N 1
ATOM 997 C CA . LYS A 1 134 ? 19.953 -16.516 -11.016 1 98.19 134 LYS A CA 1
ATOM 998 C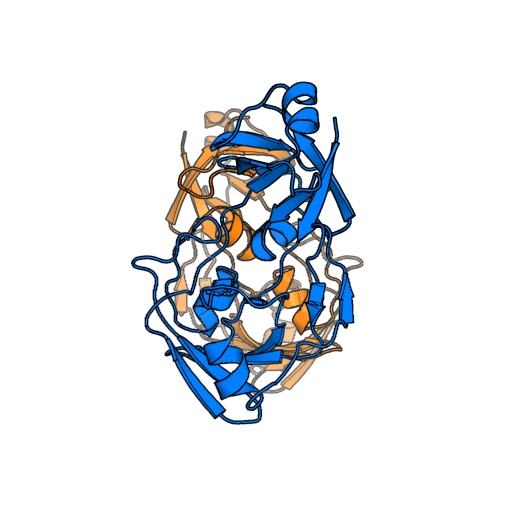 C . LYS A 1 134 ? 18.703 -16.781 -10.203 1 98.19 134 LYS A C 1
ATOM 1000 O O . LYS A 1 134 ? 18.219 -15.898 -9.492 1 98.19 134 LYS A O 1
ATOM 1005 N N . ASP A 1 135 ? 18.219 -18 -10.281 1 98.38 135 ASP A N 1
ATOM 1006 C CA . ASP A 1 135 ? 17.031 -18.422 -9.523 1 98.38 135 ASP A CA 1
ATOM 1007 C C . ASP A 1 135 ? 17.234 -18.203 -8.031 1 98.38 135 ASP A C 1
ATOM 1009 O O . ASP A 1 135 ? 18.297 -18.469 -7.488 1 98.38 135 ASP A O 1
ATOM 1013 N N . LYS A 1 136 ? 16.234 -17.625 -7.422 1 98.25 136 LYS A N 1
ATOM 1014 C CA . LYS A 1 136 ? 16.141 -17.391 -5.984 1 98.25 136 LYS A CA 1
ATOM 1015 C C . LYS A 1 136 ? 17.047 -16.234 -5.555 1 98.25 136 LYS A C 1
ATOM 1017 O O . LYS A 1 136 ? 17.141 -15.922 -4.367 1 98.25 136 LYS A O 1
ATOM 1022 N N . GLN A 1 137 ? 17.766 -15.562 -6.445 1 98.38 137 GLN A N 1
ATOM 1023 C CA . GLN A 1 137 ? 18.562 -14.391 -6.102 1 98.38 137 GLN A CA 1
ATOM 1024 C C . GLN A 1 137 ? 17.672 -13.25 -5.602 1 98.38 137 GLN A C 1
ATOM 1026 O O . GLN A 1 137 ? 16.609 -13.008 -6.148 1 98.38 137 GLN A O 1
ATOM 1031 N N . VAL A 1 138 ? 18.078 -12.578 -4.547 1 98.31 138 VAL A N 1
ATOM 1032 C CA . VAL A 1 138 ? 17.406 -11.383 -4.055 1 98.31 138 VAL A CA 1
ATOM 1033 C C . VAL A 1 138 ? 17.953 -10.148 -4.766 1 98.31 138 VAL A C 1
ATOM 1035 O O . VAL A 1 138 ? 19.172 -9.945 -4.812 1 98.31 138 VAL A O 1
ATOM 1038 N N . VAL A 1 139 ? 17.078 -9.336 -5.34 1 98.38 139 VAL A N 1
ATOM 1039 C CA . VAL A 1 139 ? 17.531 -8.195 -6.125 1 98.38 139 VAL A CA 1
ATOM 1040 C C . VAL A 1 139 ? 16.75 -6.945 -5.727 1 98.38 139 VAL A C 1
ATOM 1042 O O . VAL A 1 139 ? 15.883 -7 -4.859 1 98.38 139 VAL A O 1
ATOM 1045 N N . LYS A 1 140 ? 17.156 -5.824 -6.281 1 98.25 140 LYS A N 1
ATOM 1046 C CA . LYS A 1 140 ? 16.469 -4.543 -6.137 1 98.25 140 LYS A CA 1
ATOM 1047 C C . LYS A 1 140 ? 15.891 -4.074 -7.465 1 98.25 140 LYS A C 1
ATOM 1049 O O . LYS A 1 140 ? 16.484 -4.301 -8.523 1 98.25 140 LYS A O 1
ATOM 1054 N N . VAL A 1 141 ? 14.742 -3.469 -7.391 1 98.69 141 VAL A N 1
ATOM 1055 C CA . VAL A 1 141 ? 14.047 -2.986 -8.578 1 98.69 141 VAL A CA 1
ATOM 1056 C C . VAL A 1 141 ? 13.656 -1.524 -8.391 1 98.69 141 VAL A C 1
ATOM 1058 O O . VAL A 1 141 ? 13 -1.175 -7.406 1 98.69 141 VAL A O 1
ATOM 1061 N N . LYS A 1 142 ? 14.008 -0.68 -9.328 1 98.5 142 LYS A N 1
ATOM 1062 C CA . LYS A 1 142 ? 13.766 0.758 -9.266 1 98.5 142 LYS A CA 1
ATOM 1063 C C . LYS A 1 142 ? 12.523 1.143 -10.062 1 98.5 142 LYS A C 1
ATOM 1065 O O . LYS A 1 142 ? 12.344 0.685 -11.195 1 98.5 142 LYS A O 1
ATOM 1070 N N . THR A 1 143 ? 11.664 1.889 -9.422 1 98.5 143 THR A N 1
ATOM 1071 C CA . THR A 1 143 ? 10.5 2.443 -10.109 1 98.5 143 THR A CA 1
ATOM 1072 C C . THR A 1 143 ? 10.695 3.934 -10.375 1 98.5 143 THR A C 1
ATOM 1074 O O . THR A 1 143 ? 11.719 4.508 -10.016 1 98.5 143 THR A O 1
ATOM 1077 N N . GLN A 1 144 ? 9.703 4.512 -11.102 1 97.31 144 GLN A N 1
ATOM 1078 C CA . GLN A 1 144 ? 9.797 5.926 -11.453 1 97.31 144 GLN A CA 1
ATOM 1079 C C . GLN A 1 144 ? 8.477 6.641 -11.195 1 97.31 144 GLN A C 1
ATOM 1081 O O . GLN A 1 144 ? 7.469 6.004 -10.875 1 97.31 144 GLN A O 1
ATOM 1086 N N . GLY A 1 145 ? 8.586 7.965 -11.305 1 96.56 145 GLY A N 1
ATOM 1087 C CA . GLY A 1 145 ? 7.379 8.758 -11.148 1 96.56 145 GLY A CA 1
ATOM 1088 C C . GLY A 1 145 ? 7.289 9.438 -9.789 1 96.56 145 GLY A C 1
ATOM 1089 O O . GLY A 1 145 ? 8.273 9.484 -9.047 1 96.56 145 GLY A O 1
ATOM 1090 N N . GLU A 1 146 ? 6.102 9.93 -9.422 1 96.44 146 GLU A N 1
ATOM 1091 C CA . GLU A 1 146 ? 5.902 10.766 -8.25 1 96.44 146 GLU A CA 1
ATOM 1092 C C . GLU A 1 146 ? 6.004 9.953 -6.961 1 96.44 146 GLU A C 1
ATOM 1094 O O . GLU A 1 146 ? 6.285 10.5 -5.895 1 96.44 146 GLU A O 1
ATOM 1099 N N . ARG A 1 147 ? 5.812 8.656 -7.082 1 98.19 147 ARG A N 1
ATOM 1100 C CA . ARG A 1 147 ? 5.938 7.762 -5.938 1 98.19 147 ARG A CA 1
ATOM 1101 C C . ARG A 1 147 ? 7.07 6.766 -6.141 1 98.19 147 ARG A C 1
ATOM 1103 O O . ARG A 1 147 ? 6.969 5.605 -5.727 1 98.19 147 ARG A O 1
ATOM 1110 N N . ALA A 1 148 ? 8.102 7.234 -6.777 1 98.38 148 ALA A N 1
ATOM 1111 C CA . ALA A 1 148 ? 9.242 6.367 -7.078 1 98.38 148 ALA A CA 1
ATOM 1112 C C . ALA A 1 148 ? 9.82 5.762 -5.805 1 98.38 148 ALA A C 1
ATOM 1114 O O . ALA A 1 148 ? 9.898 6.43 -4.77 1 98.38 148 ALA A O 1
ATOM 1115 N N . LEU A 1 149 ? 10.18 4.492 -5.957 1 98.56 149 LEU A N 1
ATOM 1116 C CA . LEU A 1 149 ? 10.914 3.799 -4.906 1 98.56 149 LEU A CA 1
ATOM 1117 C C . LEU A 1 149 ? 11.789 2.693 -5.492 1 98.56 149 LEU A C 1
ATOM 1119 O O . LEU A 1 149 ? 11.781 2.471 -6.707 1 98.56 149 LEU A O 1
ATOM 1123 N N . ILE A 1 150 ? 12.633 2.133 -4.633 1 98.5 150 ILE A N 1
ATOM 1124 C CA . ILE A 1 150 ? 13.398 0.941 -4.965 1 98.5 150 ILE A CA 1
ATOM 1125 C C . ILE A 1 150 ? 12.945 -0.23 -4.102 1 98.5 150 ILE A C 1
ATOM 1127 O O . ILE A 1 150 ? 13.141 -0.225 -2.883 1 98.5 150 ILE A O 1
ATOM 1131 N N . PHE A 1 151 ? 12.289 -1.153 -4.781 1 98.75 151 PHE A N 1
ATOM 1132 C CA . PHE A 1 151 ? 11.977 -2.381 -4.062 1 98.75 151 PHE A CA 1
ATOM 1133 C C . PHE A 1 151 ? 13.242 -3.156 -3.732 1 98.75 151 PHE A C 1
ATOM 1135 O O . PHE A 1 151 ? 14.109 -3.332 -4.59 1 98.75 151 PHE A O 1
ATOM 1142 N N . ASP A 1 152 ? 13.43 -3.512 -2.486 1 98.38 152 ASP A N 1
ATOM 1143 C CA . ASP A 1 152 ? 14.383 -4.531 -2.061 1 98.38 152 ASP A CA 1
ATOM 1144 C C . ASP A 1 152 ? 13.68 -5.855 -1.775 1 98.38 152 ASP A C 1
ATOM 1146 O O . ASP A 1 152 ? 12.453 -5.941 -1.854 1 98.38 152 ASP A O 1
ATOM 1150 N N . GLU A 1 153 ? 14.438 -6.922 -1.574 1 98.38 153 GLU A N 1
ATOM 1151 C CA . GLU A 1 153 ? 13.867 -8.227 -1.228 1 98.38 153 GLU A CA 1
ATOM 1152 C C . GLU A 1 153 ? 12.969 -8.742 -2.34 1 98.38 153 GLU A C 1
ATOM 1154 O O . GLU A 1 153 ? 11.914 -9.328 -2.068 1 98.38 153 GLU A O 1
ATOM 1159 N N . VAL A 1 154 ? 13.328 -8.5 -3.588 1 98.69 154 VAL A N 1
ATOM 1160 C CA . VAL A 1 154 ? 12.625 -9.062 -4.738 1 98.69 154 VAL A CA 1
ATOM 1161 C C . VAL A 1 154 ? 13.273 -10.383 -5.145 1 98.69 154 VAL A C 1
ATOM 1163 O O . VAL A 1 154 ? 14.477 -10.438 -5.41 1 98.69 154 VAL A O 1
ATOM 1166 N N . ILE A 1 155 ? 12.469 -11.398 -5.234 1 98.75 155 ILE A N 1
ATOM 1167 C CA . ILE A 1 155 ? 13.023 -12.727 -5.496 1 98.75 155 ILE A CA 1
ATOM 1168 C C . ILE A 1 155 ? 12.953 -13.031 -6.992 1 98.75 155 ILE A C 1
ATOM 1170 O O . ILE A 1 155 ? 11.914 -12.828 -7.621 1 98.75 155 ILE A O 1
ATOM 1174 N N . ILE A 1 156 ? 14.07 -13.516 -7.574 1 98.75 156 ILE A N 1
ATOM 1175 C CA . ILE A 1 156 ? 14.078 -14.008 -8.945 1 98.75 156 ILE A CA 1
ATOM 1176 C C . ILE A 1 156 ? 13.57 -15.453 -8.984 1 98.75 156 ILE A C 1
ATOM 1178 O O . ILE A 1 156 ? 14.023 -16.297 -8.203 1 98.75 156 ILE A O 1
ATOM 1182 N N . ARG A 1 157 ? 12.648 -15.75 -9.836 1 98.69 157 ARG A N 1
ATOM 1183 C CA . ARG A 1 157 ? 12.18 -17.109 -10.102 1 98.69 157 ARG A CA 1
ATOM 1184 C C . ARG A 1 157 ? 12.375 -17.469 -11.57 1 98.69 157 ARG A C 1
ATOM 1186 O O . ARG A 1 157 ? 11.82 -16.828 -12.461 1 98.69 157 ARG A O 1
ATOM 1193 N N . VAL A 1 158 ? 13.172 -18.547 -11.758 1 98.69 158 VAL A N 1
ATOM 1194 C CA . VAL A 1 158 ? 13.539 -18.891 -13.133 1 98.69 158 VAL A CA 1
ATOM 1195 C C . VAL A 1 158 ? 12.898 -20.234 -13.516 1 98.69 158 VAL A C 1
ATOM 1197 O O . VAL A 1 158 ? 13.016 -21.219 -12.781 1 98.69 158 VAL A O 1
ATOM 1200 N N . SER A 1 159 ? 12.219 -20.234 -14.625 1 98.38 159 SER A N 1
ATOM 1201 C CA . SER A 1 159 ? 11.633 -21.438 -15.195 1 98.38 159 SER A CA 1
ATOM 1202 C C . SER A 1 159 ? 11.398 -21.297 -16.703 1 98.38 159 SER A C 1
ATOM 1204 O O . SER A 1 159 ? 11.086 -20.188 -17.172 1 98.38 159 SER A O 1
ATOM 1206 N N . GLU A 1 160 ? 11.422 -22.375 -17.422 1 98.12 160 GLU A N 1
ATOM 1207 C CA . GLU A 1 160 ? 11.102 -22.359 -18.844 1 98.12 160 GLU A CA 1
ATOM 1208 C C . GLU A 1 160 ? 9.625 -22.078 -19.078 1 98.12 160 GLU A C 1
ATOM 1210 O O . GLU A 1 160 ? 9.227 -21.672 -20.172 1 98.12 160 GLU A O 1
ATOM 1215 N N . GLN A 1 161 ? 8.852 -22.203 -18.094 1 96.88 161 GLN A N 1
ATOM 1216 C CA . GLN A 1 161 ? 7.402 -22.094 -18.219 1 96.88 161 GLN A CA 1
ATOM 1217 C C . GLN A 1 161 ? 6.938 -20.656 -17.969 1 96.88 161 GLN A C 1
ATOM 1219 O O . GLN A 1 161 ? 5.746 -20.359 -18.094 1 96.88 161 GLN A O 1
ATOM 1224 N N . PHE A 1 162 ? 7.863 -19.781 -17.641 1 98 162 PHE A N 1
ATOM 1225 C CA . PHE A 1 162 ? 7.496 -18.422 -17.25 1 98 162 PHE A CA 1
ATOM 1226 C C . PHE A 1 162 ? 7.617 -17.469 -18.438 1 98 162 PHE A C 1
ATOM 1228 O O . PHE A 1 162 ? 8.234 -17.812 -19.453 1 98 162 PHE A O 1
ATOM 1235 N N . ALA A 1 163 ? 6.93 -16.359 -18.328 1 98.31 163 ALA A N 1
ATOM 1236 C CA . ALA A 1 163 ? 7.195 -15.141 -19.094 1 98.31 163 ALA A CA 1
ATOM 1237 C C . ALA A 1 163 ? 7.707 -14.016 -18.188 1 98.31 163 ALA A C 1
ATOM 1239 O O . ALA A 1 163 ? 7.332 -13.938 -17.016 1 98.31 163 ALA A O 1
ATOM 1240 N N . LEU A 1 164 ? 8.562 -13.172 -18.734 1 98.5 164 LEU A N 1
ATOM 1241 C CA . LEU A 1 164 ? 9.164 -12.078 -17.969 1 98.5 164 LEU A CA 1
ATOM 1242 C C . LEU A 1 164 ? 8.078 -11.164 -17.391 1 98.5 164 LEU A C 1
ATOM 1244 O O . LEU A 1 164 ? 7.32 -10.555 -18.141 1 98.5 164 LEU A O 1
ATOM 1248 N N . ASP A 1 165 ? 8.023 -11.102 -16.047 1 98.75 165 ASP A N 1
ATOM 1249 C CA . ASP A 1 165 ? 7 -10.305 -15.375 1 98.75 165 ASP A CA 1
ATOM 1250 C C . ASP A 1 165 ? 7.32 -10.125 -13.891 1 98.75 165 ASP A C 1
ATOM 1252 O O . ASP A 1 165 ? 7.684 -11.094 -13.211 1 98.75 165 ASP A O 1
ATOM 1256 N N . MET A 1 166 ? 7.242 -8.914 -13.391 1 98.81 166 MET A N 1
ATOM 1257 C CA . MET A 1 166 ? 7.352 -8.68 -11.961 1 98.81 166 MET A CA 1
ATOM 1258 C C . MET A 1 166 ? 5.973 -8.641 -11.305 1 98.81 166 MET A C 1
ATOM 1260 O O . MET A 1 166 ? 5.113 -7.852 -11.703 1 98.81 166 MET A O 1
ATOM 1264 N N . HIS A 1 167 ? 5.836 -9.43 -10.305 1 98.81 167 HIS A N 1
ATOM 1265 C CA . HIS A 1 167 ? 4.562 -9.508 -9.594 1 98.81 167 HIS A CA 1
ATOM 1266 C C . HIS A 1 167 ? 4.645 -8.797 -8.242 1 98.81 167 HIS A C 1
ATOM 1268 O O . HIS A 1 167 ? 5.477 -9.148 -7.406 1 98.81 167 HIS A O 1
ATOM 1274 N N . ILE A 1 168 ? 3.766 -7.828 -8.078 1 98.81 168 ILE A N 1
ATOM 1275 C CA . ILE A 1 168 ? 3.594 -7.117 -6.812 1 98.81 168 ILE A CA 1
ATOM 1276 C C . ILE A 1 168 ? 2.111 -7.047 -6.461 1 98.81 168 ILE A C 1
ATOM 1278 O O . ILE A 1 168 ? 1.25 -7.219 -7.324 1 98.81 168 ILE A O 1
ATOM 1282 N N . ASP A 1 169 ? 1.846 -6.82 -5.191 1 98.56 169 ASP A N 1
ATOM 1283 C CA . ASP A 1 169 ? 0.447 -6.703 -4.789 1 98.56 169 ASP A CA 1
ATOM 1284 C C . ASP A 1 169 ? -0.035 -5.258 -4.887 1 98.56 169 ASP A C 1
ATOM 1286 O O . ASP A 1 169 ? 0.721 -4.371 -5.289 1 98.56 169 ASP A O 1
ATOM 1290 N N . THR A 1 170 ? -1.282 -5.012 -4.504 1 98.31 170 THR A N 1
ATOM 1291 C CA . THR A 1 170 ? -1.9 -3.707 -4.715 1 98.31 170 THR A CA 1
ATOM 1292 C C . THR A 1 170 ? -1.328 -2.674 -3.748 1 98.31 170 THR A C 1
ATOM 1294 O O . THR A 1 170 ? -1.221 -1.493 -4.086 1 98.31 170 THR A O 1
ATOM 1297 N N . ASP A 1 171 ? -0.981 -3.1 -2.504 1 98.5 171 ASP A N 1
ATOM 1298 C CA . ASP A 1 171 ? -0.328 -2.166 -1.592 1 98.5 171 ASP A CA 1
ATOM 1299 C C . ASP A 1 171 ? 0.982 -1.648 -2.182 1 98.5 171 ASP A C 1
ATOM 1301 O O . ASP A 1 171 ? 1.256 -0.447 -2.143 1 98.5 171 ASP A O 1
ATOM 1305 N N . GLU A 1 172 ? 1.738 -2.564 -2.707 1 98.88 172 GLU A N 1
ATOM 1306 C CA . GLU A 1 172 ? 3.029 -2.232 -3.303 1 98.88 172 GLU A CA 1
ATOM 1307 C C . GLU A 1 172 ? 2.855 -1.374 -4.551 1 98.88 172 GLU A C 1
ATOM 1309 O O . GLU A 1 172 ? 3.598 -0.411 -4.758 1 98.88 172 GLU A O 1
ATOM 1314 N N . ALA A 1 173 ? 1.891 -1.748 -5.367 1 98.81 173 ALA A N 1
ATOM 1315 C CA . ALA A 1 173 ? 1.627 -0.977 -6.582 1 98.81 173 ALA A CA 1
ATOM 1316 C C . ALA A 1 173 ? 1.219 0.454 -6.242 1 98.81 173 ALA A C 1
ATOM 1318 O O . ALA A 1 173 ? 1.72 1.408 -6.844 1 98.81 173 ALA A O 1
ATOM 1319 N N . ASN A 1 174 ? 0.351 0.566 -5.25 1 98.44 174 ASN A N 1
ATOM 1320 C CA . ASN A 1 174 ? -0.109 1.884 -4.824 1 98.44 174 ASN A CA 1
ATOM 1321 C C . ASN A 1 174 ? 1.026 2.707 -4.223 1 98.44 174 ASN A C 1
ATOM 1323 O O . ASN A 1 174 ? 1.117 3.914 -4.461 1 98.44 174 ASN A O 1
ATOM 1327 N N . ALA A 1 175 ? 1.844 2.07 -3.475 1 98.62 175 ALA A N 1
ATOM 1328 C CA . ALA A 1 175 ? 2.969 2.75 -2.838 1 98.62 175 ALA A CA 1
ATOM 1329 C C . ALA A 1 175 ? 3.957 3.27 -3.877 1 98.62 175 ALA A C 1
ATOM 1331 O O . ALA A 1 175 ? 4.652 4.262 -3.643 1 98.62 175 ALA A O 1
ATOM 1332 N N . ALA A 1 176 ? 4.012 2.621 -5.039 1 98.75 176 ALA A N 1
ATOM 1333 C CA . ALA A 1 176 ? 5.016 2.939 -6.051 1 98.75 176 ALA A CA 1
ATOM 1334 C C . ALA A 1 176 ? 4.395 3.693 -7.223 1 98.75 176 ALA A C 1
ATOM 1336 O O . ALA A 1 176 ? 5.102 4.113 -8.141 1 98.75 176 ALA A O 1
ATOM 1337 N N . GLY A 1 177 ? 3.076 3.857 -7.207 1 98.06 177 GLY A N 1
ATOM 1338 C CA . GLY A 1 177 ? 2.391 4.48 -8.328 1 98.06 177 GLY A CA 1
ATOM 1339 C C . GLY A 1 177 ? 2.416 3.633 -9.586 1 98.06 177 GLY A C 1
ATOM 1340 O O . GLY A 1 177 ? 2.535 4.16 -10.695 1 98.06 177 GLY A O 1
ATOM 1341 N N . LEU A 1 178 ? 2.33 2.352 -9.414 1 98.5 178 LEU A N 1
ATOM 1342 C CA . LEU A 1 178 ? 2.434 1.438 -10.547 1 98.5 178 LEU A CA 1
ATOM 1343 C C . LEU A 1 178 ? 1.071 0.844 -10.891 1 98.5 178 LEU A C 1
ATOM 1345 O O . LEU A 1 178 ? 0.199 0.739 -10.023 1 98.5 178 LEU A O 1
ATOM 1349 N N . LYS A 1 179 ? 0.915 0.518 -12.125 1 97.81 179 LYS A N 1
ATOM 1350 C CA . LYS A 1 179 ? -0.205 -0.277 -12.625 1 97.81 179 LYS A CA 1
ATOM 1351 C C . LYS A 1 179 ? 0.281 -1.411 -13.523 1 97.81 179 LYS A C 1
ATOM 1353 O O . LYS A 1 179 ? 1.422 -1.395 -13.992 1 97.81 179 LYS A O 1
ATOM 1358 N N . THR A 1 180 ? -0.616 -2.398 -13.656 1 97.94 180 THR A N 1
ATOM 1359 C CA . THR A 1 180 ? -0.289 -3.473 -14.586 1 97.94 180 THR A CA 1
ATOM 1360 C C . THR A 1 180 ? 0.058 -2.908 -15.961 1 97.94 180 THR A C 1
ATOM 1362 O O . THR A 1 180 ? -0.657 -2.051 -16.484 1 97.94 180 THR A O 1
ATOM 1365 N N . GLY A 1 181 ? 1.153 -3.375 -16.562 1 97.38 181 GLY A N 1
ATOM 1366 C CA . GLY A 1 181 ? 1.587 -2.912 -17.859 1 97.38 181 GLY A CA 1
ATOM 1367 C C . GLY A 1 181 ? 2.732 -1.919 -17.797 1 97.38 181 GLY A C 1
ATOM 1368 O O . GLY A 1 181 ? 3.402 -1.666 -18.797 1 97.38 181 GLY A O 1
ATOM 1369 N N . ASP A 1 182 ? 2.936 -1.297 -16.641 1 98.31 182 ASP A N 1
ATOM 1370 C CA . ASP A 1 182 ? 4.098 -0.435 -16.453 1 98.31 182 ASP A CA 1
ATOM 1371 C C . ASP A 1 182 ? 5.395 -1.239 -16.531 1 98.31 182 ASP A C 1
ATOM 1373 O O . ASP A 1 182 ? 5.367 -2.471 -16.562 1 98.31 182 ASP A O 1
ATOM 1377 N N . TYR A 1 183 ? 6.535 -0.524 -16.594 1 98.56 183 TYR A N 1
ATOM 1378 C CA . TYR A 1 183 ? 7.852 -1.153 -16.625 1 98.56 183 TYR A CA 1
ATOM 1379 C C . TYR A 1 183 ? 8.742 -0.627 -15.508 1 98.56 183 TYR A C 1
ATOM 1381 O O . TYR A 1 183 ? 8.617 0.528 -15.094 1 98.56 183 TYR A O 1
ATOM 1389 N N . VAL A 1 184 ? 9.602 -1.492 -15.039 1 98.62 184 VAL A N 1
ATOM 1390 C CA . VAL A 1 184 ? 10.523 -1.137 -13.969 1 98.62 184 VAL A CA 1
ATOM 1391 C C . VAL A 1 184 ? 11.938 -1.599 -14.328 1 98.62 184 VAL A C 1
ATOM 1393 O O . VAL A 1 184 ? 12.125 -2.359 -15.281 1 98.62 184 VAL A O 1
ATOM 1396 N N . GLU A 1 185 ? 12.867 -1.087 -13.516 1 98.38 185 GLU A N 1
ATOM 1397 C CA . GLU A 1 185 ? 14.273 -1.321 -13.836 1 98.38 185 GLU A CA 1
ATOM 1398 C C . GLU A 1 185 ? 14.938 -2.197 -12.781 1 98.38 185 GLU A C 1
ATOM 1400 O O . GLU A 1 185 ? 14.906 -1.882 -11.594 1 98.38 185 GLU A O 1
ATOM 1405 N N . LEU A 1 186 ? 15.555 -3.242 -13.297 1 97.75 186 LEU A N 1
ATOM 1406 C CA . LEU A 1 186 ? 16.375 -4.059 -12.414 1 97.75 186 LEU A CA 1
ATOM 1407 C C . LEU A 1 186 ? 17.688 -3.355 -12.086 1 97.75 186 LEU A C 1
ATOM 1409 O O . LEU A 1 186 ? 18.406 -2.914 -12.992 1 97.75 186 LEU A O 1
ATOM 1413 N N . ILE A 1 187 ? 18.062 -2.895 -10.938 1 90.38 187 ILE A N 1
ATOM 1414 C CA . ILE A 1 187 ? 19.281 -2.17 -10.586 1 90.38 187 ILE A CA 1
ATOM 1415 C C . ILE A 1 187 ? 20.297 -3.135 -9.984 1 90.38 187 ILE A C 1
ATOM 1417 O O . ILE A 1 187 ? 21.484 -2.809 -9.875 1 90.38 187 ILE A O 1
ATOM 1421 N N . VAL A 1 188 ? 20.031 -4.504 -9.797 1 68.56 188 VAL A N 1
ATOM 1422 C CA . VAL A 1 188 ? 20.922 -5.566 -9.344 1 68.56 188 VAL A CA 1
ATOM 1423 C C . VAL A 1 188 ? 21.797 -5.047 -8.211 1 68.56 188 VAL A C 1
ATOM 1425 O O . VAL A 1 188 ? 22.297 -3.916 -8.273 1 68.56 188 VAL A O 1
ATOM 1428 N N . MET B 1 1 ? 21.734 8.047 11.055 1 85.19 1 MET B N 1
ATOM 1429 C CA . MET B 1 1 ? 20.703 8.422 12.031 1 85.19 1 MET B CA 1
ATOM 1430 C C . MET B 1 1 ? 19.328 7.938 11.594 1 85.19 1 MET B C 1
ATOM 1432 O O . MET B 1 1 ? 19.062 7.832 10.391 1 85.19 1 MET B O 1
ATOM 1436 N N . MET B 1 2 ? 18.469 7.516 12.656 1 95.38 2 MET B N 1
ATOM 1437 C CA . MET B 1 2 ? 17.188 6.871 12.414 1 95.38 2 MET B CA 1
ATOM 1438 C C . MET B 1 2 ? 16.031 7.863 12.594 1 95.38 2 MET B C 1
ATOM 1440 O O . MET B 1 2 ? 16.156 8.812 13.367 1 95.38 2 MET B O 1
ATOM 1444 N N . ILE B 1 3 ? 15.094 7.746 11.797 1 98.31 3 ILE B N 1
ATOM 1445 C CA . ILE B 1 3 ? 13.93 8.625 11.805 1 98.31 3 ILE B CA 1
ATOM 1446 C C . ILE B 1 3 ? 12.68 7.82 12.164 1 98.31 3 ILE B C 1
ATOM 1448 O O . ILE B 1 3 ? 12.391 6.797 11.539 1 98.31 3 ILE B O 1
ATOM 1452 N N . PRO B 1 4 ? 11.938 8.219 13.195 1 98.62 4 PRO B N 1
ATOM 1453 C CA . PRO B 1 4 ? 10.688 7.516 13.492 1 98.62 4 PRO B CA 1
ATOM 1454 C C . PRO B 1 4 ? 9.648 7.668 12.375 1 98.62 4 PRO B C 1
ATOM 1456 O O . PRO B 1 4 ? 9.625 8.688 11.688 1 98.62 4 PRO B O 1
ATOM 1459 N N . VAL B 1 5 ? 8.828 6.621 12.258 1 98.69 5 VAL B N 1
ATOM 1460 C CA . VAL B 1 5 ? 7.809 6.605 11.219 1 98.69 5 VAL B CA 1
ATOM 1461 C C . VAL B 1 5 ? 6.43 6.816 11.836 1 98.69 5 VAL B C 1
ATOM 1463 O O . VAL B 1 5 ? 6.113 6.23 12.875 1 98.69 5 VAL B O 1
ATOM 1466 N N . GLY B 1 6 ? 5.703 7.688 11.289 1 98.44 6 GLY B N 1
ATOM 1467 C CA . GLY B 1 6 ? 4.277 7.82 11.547 1 98.44 6 GLY B CA 1
ATOM 1468 C C . GLY B 1 6 ? 3.422 7.43 10.352 1 98.44 6 GLY B C 1
ATOM 1469 O O . GLY B 1 6 ? 3.457 8.086 9.312 1 98.44 6 GLY B O 1
ATOM 1470 N N . VAL B 1 7 ? 2.639 6.332 10.492 1 98.5 7 VAL B N 1
ATOM 1471 C CA . VAL B 1 7 ? 1.738 5.898 9.43 1 98.5 7 VAL B CA 1
ATOM 1472 C C . VAL B 1 7 ? 0.402 6.625 9.555 1 98.5 7 VAL B C 1
ATOM 1474 O O . VAL B 1 7 ? -0.234 6.59 10.609 1 98.5 7 VAL B O 1
ATOM 1477 N N . SER B 1 8 ? 0.07 7.242 8.5 1 96.88 8 SER B N 1
ATOM 1478 C CA . SER B 1 8 ? -1.174 8.008 8.508 1 96.88 8 SER B CA 1
ATOM 1479 C C . SER B 1 8 ? -2.312 7.215 7.871 1 96.88 8 SER B C 1
ATOM 1481 O O . SER B 1 8 ? -2.24 6.848 6.699 1 96.88 8 SER B O 1
ATOM 1483 N N . ASN B 1 9 ? -3.336 7 8.602 1 96.06 9 ASN B N 1
ATOM 1484 C CA . ASN B 1 9 ? -4.605 6.535 8.055 1 96.06 9 ASN B CA 1
ATOM 1485 C C . ASN B 1 9 ? -5.41 7.684 7.453 1 96.06 9 ASN B C 1
ATOM 1487 O O . ASN B 1 9 ? -5.023 8.852 7.57 1 96.06 9 ASN B O 1
ATOM 1491 N N . ARG B 1 10 ? -6.48 7.312 6.766 1 98.44 10 ARG B N 1
ATOM 1492 C CA . ARG B 1 10 ? -7.355 8.375 6.281 1 98.44 10 ARG B CA 1
ATOM 1493 C C . ARG B 1 10 ? -7.836 9.258 7.434 1 98.44 10 ARG B C 1
ATOM 1495 O O . ARG B 1 10 ? -8.164 8.75 8.508 1 98.44 10 ARG B O 1
ATOM 1502 N N . HIS B 1 11 ? -7.805 10.516 7.23 1 98.81 11 HIS B N 1
ATOM 1503 C CA . HIS B 1 11 ? -8.219 11.484 8.242 1 98.81 11 HIS B CA 1
ATOM 1504 C C . HIS B 1 11 ? -8.609 12.812 7.605 1 98.81 11 HIS B C 1
ATOM 1506 O O . HIS B 1 11 ? -8.352 13.039 6.422 1 98.81 11 HIS B O 1
ATOM 1512 N N . ILE B 1 12 ? -9.219 13.625 8.469 1 98.88 12 ILE B N 1
ATOM 1513 C CA . ILE B 1 12 ? -9.695 14.898 7.922 1 98.88 12 ILE B CA 1
ATOM 1514 C C . ILE B 1 12 ? -9.367 16.031 8.898 1 98.88 12 ILE B C 1
ATOM 1516 O O . ILE B 1 12 ? -9.453 15.852 10.117 1 98.88 12 ILE B O 1
ATOM 1520 N N . HIS B 1 13 ? -8.914 17.109 8.352 1 98.75 13 HIS B N 1
ATOM 1521 C CA . HIS B 1 13 ? -8.852 18.391 9.039 1 98.75 13 HIS B CA 1
ATOM 1522 C C . HIS B 1 13 ? -10.039 19.281 8.672 1 98.75 13 HIS B C 1
ATOM 1524 O O . HIS B 1 13 ? -10.391 19.391 7.492 1 98.75 13 HIS B O 1
ATOM 1530 N N . LEU B 1 14 ? -10.594 19.938 9.688 1 98.81 14 LEU B N 1
ATOM 1531 C CA . LEU B 1 14 ? -11.766 20.766 9.43 1 98.81 14 LEU B CA 1
ATOM 1532 C C . LEU B 1 14 ? -11.484 22.219 9.734 1 98.81 14 LEU B C 1
ATOM 1534 O O . LEU B 1 14 ? -10.797 22.547 10.711 1 98.81 14 LEU B O 1
ATOM 1538 N N . SER B 1 15 ? -12.07 23.094 8.914 1 98.38 15 SER B N 1
ATOM 1539 C CA . SER B 1 15 ? -12.125 24.516 9.281 1 98.38 15 SER B CA 1
ATOM 1540 C C . SER B 1 15 ? -13.078 24.734 10.445 1 98.38 15 SER B C 1
ATOM 1542 O O . SER B 1 15 ? -13.953 23.906 10.711 1 98.38 15 SER B O 1
ATOM 1544 N N . LYS B 1 16 ? -12.875 25.891 11.055 1 97.25 16 LYS B N 1
ATOM 1545 C CA . LYS B 1 16 ? -13.773 26.219 12.156 1 97.25 16 LYS B CA 1
ATOM 1546 C C . LYS B 1 16 ? -15.227 26.297 11.688 1 97.25 16 LYS B C 1
ATOM 1548 O O . LYS B 1 16 ? -16.125 25.812 12.375 1 97.25 16 LYS B O 1
ATOM 1553 N N . GLU B 1 17 ? -15.391 26.891 10.578 1 97.62 17 GLU B N 1
ATOM 1554 C CA . GLU B 1 17 ? -16.719 27.016 10 1 97.62 17 GLU B CA 1
ATOM 1555 C C . GLU B 1 17 ? -17.344 25.641 9.75 1 97.62 17 GLU B C 1
ATOM 1557 O O . GLU B 1 17 ? -18.5 25.391 10.117 1 97.62 17 GLU B O 1
ATOM 1562 N N . HIS B 1 18 ? -16.578 24.703 9.172 1 98.56 18 HIS B N 1
ATOM 1563 C CA . HIS B 1 18 ? -17.109 23.391 8.844 1 98.56 18 HIS B CA 1
ATOM 1564 C C . HIS B 1 18 ? -17.297 22.547 10.102 1 98.56 18 HIS B C 1
ATOM 1566 O O . HIS B 1 18 ? -18.219 21.734 10.18 1 98.56 18 HIS B O 1
ATOM 1572 N N . LEU B 1 19 ? -16.438 22.75 11.062 1 98.56 19 LEU B N 1
ATOM 1573 C CA . LEU B 1 19 ? -16.641 22.094 12.352 1 98.56 19 LEU B CA 1
ATOM 1574 C C . LEU B 1 19 ? -17.984 22.469 12.953 1 98.56 19 LEU B C 1
ATOM 1576 O O . LEU B 1 19 ? -18.734 21.609 13.414 1 98.56 19 LEU B O 1
ATOM 1580 N N . ALA B 1 20 ? -18.266 23.766 12.914 1 98.12 20 ALA B N 1
ATOM 1581 C CA . ALA B 1 20 ? -19.547 24.25 13.438 1 98.12 20 ALA B CA 1
ATOM 1582 C C . ALA B 1 20 ? -20.719 23.672 12.656 1 98.12 20 ALA B C 1
ATOM 1584 O O . ALA B 1 20 ? -21.734 23.281 13.234 1 98.12 20 ALA B O 1
ATOM 1585 N N . GLN B 1 21 ? -20.609 23.547 11.375 1 98.44 21 GLN B N 1
ATOM 1586 C CA . GLN B 1 21 ? -21.688 23.062 10.523 1 98.44 21 GLN B CA 1
ATOM 1587 C C . GLN B 1 21 ? -21.922 21.578 10.734 1 98.44 21 GLN B C 1
ATOM 1589 O O . GLN B 1 21 ? -23.062 21.109 10.688 1 98.44 21 GLN B O 1
ATOM 1594 N N . LEU B 1 22 ? -20.844 20.875 10.992 1 98.75 22 LEU B N 1
ATOM 1595 C CA . LEU B 1 22 ? -20.938 19.422 11.039 1 98.75 22 LEU B CA 1
ATOM 1596 C C . LEU B 1 22 ? -21.25 18.938 12.453 1 98.75 22 LEU B C 1
ATOM 1598 O O . LEU B 1 22 ? -21.828 17.875 12.633 1 98.75 22 LEU B O 1
ATOM 1602 N N . PHE B 1 23 ? -20.875 19.703 13.484 1 98.56 23 PHE B N 1
ATOM 1603 C CA . PHE B 1 23 ? -20.969 19.203 14.852 1 98.56 23 PHE B CA 1
ATOM 1604 C C . PHE B 1 23 ? -21.766 20.156 15.727 1 98.56 23 PHE B C 1
ATOM 1606 O O . PHE B 1 23 ? -22.047 19.859 16.891 1 98.56 23 PHE B O 1
ATOM 1613 N N . GLY B 1 24 ? -22.109 21.297 15.172 1 97.94 24 GLY B N 1
ATOM 1614 C CA . GLY B 1 24 ? -22.906 22.266 15.906 1 97.94 24 GLY B CA 1
ATOM 1615 C C . GLY B 1 24 ? -22.156 23.531 16.234 1 97.94 24 GLY B C 1
ATOM 1616 O O . GLY B 1 24 ? -20.938 23.5 16.438 1 97.94 24 GLY B O 1
ATOM 1617 N N . GLU B 1 25 ? -22.875 24.688 16.344 1 96.94 25 GLU B N 1
ATOM 1618 C CA . GLU B 1 25 ? -22.281 25.969 16.672 1 96.94 25 GLU B CA 1
ATOM 1619 C C . GLU B 1 25 ? -21.516 25.891 18 1 96.94 25 GLU B C 1
ATOM 1621 O O . GLU B 1 25 ? -22.016 25.375 18.984 1 96.94 25 GLU B O 1
ATOM 1626 N N . GLY B 1 26 ? -20.266 26.344 17.953 1 94.69 26 GLY B N 1
ATOM 1627 C CA . GLY B 1 26 ? -19.453 26.359 19.156 1 94.69 26 GLY B CA 1
ATOM 1628 C C . GLY B 1 26 ? -18.812 25.016 19.453 1 94.69 26 GLY B C 1
ATOM 1629 O O . GLY B 1 26 ? -18.172 24.859 20.5 1 94.69 26 GLY B O 1
ATOM 1630 N N . ALA B 1 27 ? -18.969 24.125 18.578 1 96.12 27 ALA B N 1
ATOM 1631 C CA . ALA B 1 27 ? -18.406 22.797 18.781 1 96.12 27 ALA B CA 1
ATOM 1632 C C . ALA B 1 27 ? -16.875 22.859 18.891 1 96.12 27 ALA B C 1
ATOM 1634 O O . ALA B 1 27 ? -16.234 23.609 18.156 1 96.12 27 ALA B O 1
ATOM 1635 N N . GLU B 1 28 ? -16.328 22.125 19.875 1 96.75 28 GLU B N 1
ATOM 1636 C CA . GLU B 1 28 ? -14.883 21.938 20.047 1 96.75 28 GLU B CA 1
ATOM 1637 C C . GLU B 1 28 ? -14.5 20.469 19.906 1 96.75 28 GLU B C 1
ATOM 1639 O O . GLU B 1 28 ? -15.273 19.578 20.266 1 96.75 28 GLU B O 1
ATOM 1644 N N . LEU B 1 29 ? -13.328 20.312 19.391 1 98.25 29 LEU B N 1
ATOM 1645 C CA . LEU B 1 29 ? -12.844 18.953 19.266 1 98.25 29 LEU B CA 1
ATOM 1646 C C . LEU B 1 29 ? -12.414 18.391 20.625 1 98.25 29 LEU B C 1
ATOM 1648 O O . LEU B 1 29 ? -11.805 19.094 21.422 1 98.25 29 LEU B O 1
ATOM 1652 N N . THR B 1 30 ? -12.773 17.141 20.828 1 98.31 30 THR B N 1
ATOM 1653 C CA . THR B 1 30 ? -12.352 16.438 22.047 1 98.31 30 THR B CA 1
ATOM 1654 C C . THR B 1 30 ? -11.102 15.602 21.781 1 98.31 30 THR B C 1
ATOM 1656 O O . THR B 1 30 ? -11.102 14.719 20.922 1 98.31 30 THR B O 1
ATOM 1659 N N . VAL B 1 31 ? -10.078 15.828 22.578 1 98.38 31 VAL B N 1
ATOM 1660 C CA . VAL B 1 31 ? -8.805 15.148 22.375 1 98.38 31 VAL B CA 1
ATOM 1661 C C . VAL B 1 31 ? -8.953 13.664 22.703 1 98.38 31 VAL B C 1
ATOM 1663 O O . VAL B 1 31 ? -9.344 13.305 23.828 1 98.38 31 VAL B O 1
ATOM 1666 N N . LEU B 1 32 ? -8.773 12.797 21.797 1 98.44 32 LEU B N 1
ATOM 1667 C CA . LEU B 1 32 ? -8.695 11.352 22.016 1 98.44 32 LEU B CA 1
ATOM 1668 C C . LEU B 1 32 ? -7.273 10.938 22.391 1 98.44 32 LEU B C 1
ATOM 1670 O O . LEU B 1 32 ? -7.066 10.258 23.391 1 98.44 32 LEU B O 1
ATOM 1674 N N . LYS B 1 33 ? -6.273 11.422 21.578 1 97.75 33 LYS B N 1
ATOM 1675 C CA . LYS B 1 33 ? -4.863 11.148 21.844 1 97.75 33 LYS B CA 1
ATOM 1676 C C . LYS B 1 33 ? -3.967 12.125 21.094 1 97.75 33 LYS B C 1
ATOM 1678 O O . LYS B 1 33 ? -4.285 12.539 19.969 1 97.75 33 LYS B O 1
ATOM 1683 N N . PRO B 1 34 ? -2.816 12.375 21.703 1 97.56 34 PRO B N 1
ATOM 1684 C CA . PRO B 1 34 ? -1.851 13.227 21 1 97.56 34 PRO B CA 1
ATOM 1685 C C . PRO B 1 34 ? -1.191 12.516 19.812 1 97.56 34 PRO B C 1
ATOM 1687 O O . PRO B 1 34 ? -1.05 11.289 19.828 1 97.56 34 PRO B O 1
ATOM 1690 N N . LEU B 1 35 ? -0.801 13.25 18.812 1 97.38 35 LEU B N 1
ATOM 1691 C CA . LEU B 1 35 ? -0.028 12.742 17.688 1 97.38 35 LEU B CA 1
ATOM 1692 C C . LEU B 1 35 ? 1.45 13.086 17.844 1 97.38 35 LEU B C 1
ATOM 1694 O O . LEU B 1 35 ? 1.858 13.648 18.859 1 97.38 35 LEU B O 1
ATOM 1698 N N . SER B 1 36 ? 2.277 12.68 16.875 1 96.25 36 SER B N 1
ATOM 1699 C CA . SER B 1 36 ? 3.725 12.844 16.984 1 96.25 36 SER B CA 1
ATOM 1700 C C . SER B 1 36 ? 4.121 14.312 16.875 1 96.25 36 SER B C 1
ATOM 1702 O O . SER B 1 36 ? 5.152 14.719 17.422 1 96.25 36 SER B O 1
ATOM 1704 N N . GLN B 1 37 ? 3.285 15.133 16.219 1 97.69 37 GLN B N 1
ATOM 1705 C CA . GLN B 1 37 ? 3.596 16.547 16.047 1 97.69 37 GLN B CA 1
ATOM 1706 C C . GLN B 1 37 ? 3.029 17.391 17.188 1 97.69 37 GLN B C 1
ATOM 1708 O O . GLN B 1 37 ? 1.897 17.156 17.625 1 97.69 37 GLN B O 1
ATOM 1713 N N . PRO B 1 38 ? 3.836 18.391 17.594 1 97.69 38 PRO B N 1
ATOM 1714 C CA . PRO B 1 38 ? 3.412 19.188 18.75 1 97.69 38 PRO B CA 1
ATOM 1715 C C . PRO B 1 38 ? 2.068 19.875 18.516 1 97.69 38 PRO B C 1
ATOM 1717 O O . PRO B 1 38 ? 1.858 20.5 17.469 1 97.69 38 PRO B O 1
ATOM 1720 N N . GLY B 1 39 ? 1.207 19.781 19.469 1 97.06 39 GLY B N 1
ATOM 1721 C CA . GLY B 1 39 ? -0.065 20.484 19.453 1 97.06 39 GLY B CA 1
ATOM 1722 C C . GLY B 1 39 ? -1.113 19.797 18.594 1 97.06 39 GLY B C 1
ATOM 1723 O O . GLY B 1 39 ? -2.273 20.219 18.578 1 97.06 39 GLY B O 1
ATOM 1724 N N . GLN B 1 40 ? -0.756 18.75 17.906 1 97.69 40 GLN B N 1
ATOM 1725 C CA . GLN B 1 40 ? -1.675 18.016 17.047 1 97.69 40 GLN B CA 1
ATOM 1726 C C . GLN B 1 40 ? -2.26 16.812 17.781 1 97.69 40 GLN B C 1
ATOM 1728 O O . GLN B 1 40 ? -1.581 16.188 18.594 1 97.69 40 GLN B O 1
ATOM 1733 N N . PHE B 1 41 ? -3.502 16.453 17.484 1 98.5 41 PHE B N 1
ATOM 1734 C CA . PHE B 1 41 ? -4.137 15.336 18.172 1 98.5 41 PHE B CA 1
ATOM 1735 C C . PHE B 1 41 ? -5.227 14.719 17.297 1 98.5 41 PHE B C 1
ATOM 1737 O O . PHE B 1 41 ? -5.746 15.375 16.391 1 98.5 41 PHE B O 1
ATOM 1744 N N . ALA B 1 42 ? -5.453 13.477 17.484 1 98.62 42 ALA B N 1
ATOM 1745 C CA . ALA B 1 42 ? -6.676 12.836 17 1 98.62 42 ALA B CA 1
ATOM 1746 C C . ALA B 1 42 ? -7.859 13.156 17.922 1 98.62 42 ALA B C 1
ATOM 1748 O O . ALA B 1 42 ? -7.742 13.086 19.141 1 98.62 42 ALA B O 1
ATOM 1749 N N . ALA B 1 43 ? -8.93 13.492 17.312 1 98.81 43 ALA B N 1
ATOM 1750 C CA . ALA B 1 43 ? -10.125 13.828 18.078 1 98.81 43 ALA B CA 1
ATOM 1751 C C . ALA B 1 43 ? -11.055 12.617 18.203 1 98.81 43 ALA B C 1
ATOM 1753 O O . ALA B 1 43 ? -10.93 11.648 17.453 1 98.81 43 ALA B O 1
ATOM 1754 N N . LYS B 1 44 ? -11.953 12.68 19.141 1 98.62 44 LYS B N 1
ATOM 1755 C CA . LYS B 1 44 ? -12.992 11.656 19.25 1 98.62 44 LYS B CA 1
ATOM 1756 C C . LYS B 1 44 ? -13.977 11.734 18.094 1 98.62 44 LYS B C 1
ATOM 1758 O O . LYS B 1 44 ? -14.562 10.727 17.688 1 98.62 44 LYS B O 1
ATOM 1763 N N . GLU B 1 45 ? -14.172 12.883 17.625 1 98.69 45 GLU B N 1
ATOM 1764 C CA . GLU B 1 45 ? -15.125 13.164 16.547 1 98.69 45 GLU B CA 1
ATOM 1765 C C . GLU B 1 45 ? -14.695 12.492 15.25 1 98.69 45 GLU B C 1
ATOM 1767 O O . GLU B 1 45 ? -13.508 12.492 14.906 1 98.69 45 GLU B O 1
ATOM 1772 N N . THR B 1 46 ? -15.609 11.891 14.586 1 98.88 46 THR B N 1
ATOM 1773 C CA . THR B 1 46 ? -15.422 11.305 13.266 1 98.88 46 THR B CA 1
ATOM 1774 C C . THR B 1 46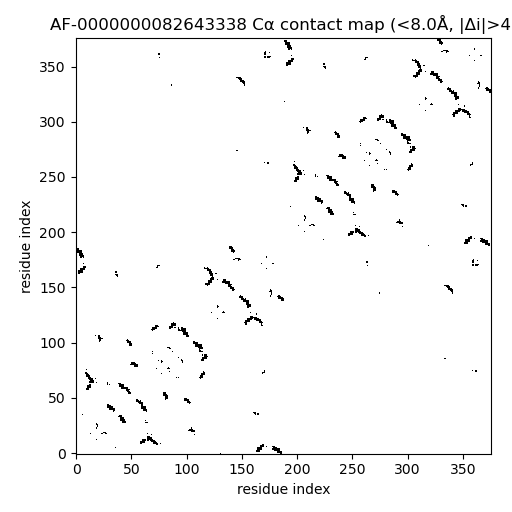 ? -16.516 11.773 12.305 1 98.88 46 THR B C 1
ATOM 1776 O O . THR B 1 46 ? -17.547 12.289 12.734 1 98.88 46 THR B O 1
ATOM 1779 N N . VAL B 1 47 ? -16.234 11.625 11.055 1 98.94 47 VAL B N 1
ATOM 1780 C CA . VAL B 1 47 ? -17.219 11.961 10.023 1 98.94 47 VAL B CA 1
ATOM 1781 C C . VAL B 1 47 ? -17.312 10.82 9.008 1 98.94 47 VAL B C 1
ATOM 1783 O O . VAL B 1 47 ? -16.5 9.891 9.039 1 98.94 47 VAL B O 1
ATOM 1786 N N . THR B 1 48 ? -18.297 10.844 8.242 1 98.94 48 THR B N 1
ATOM 1787 C CA . THR B 1 48 ? -18.422 10.016 7.043 1 98.94 48 THR B CA 1
ATOM 1788 C C . THR B 1 48 ? -18.109 10.828 5.789 1 98.94 48 THR B C 1
ATOM 1790 O O . THR B 1 48 ? -18.625 11.938 5.621 1 98.94 48 THR B O 1
ATOM 1793 N N . VAL B 1 49 ? -17.25 10.336 4.961 1 98.94 49 VAL B N 1
ATOM 1794 C CA . VAL B 1 49 ? -16.969 11.008 3.697 1 98.94 49 VAL B CA 1
ATOM 1795 C C . VAL B 1 49 ? -17.594 10.219 2.545 1 98.94 49 VAL B C 1
ATOM 1797 O O . VAL B 1 49 ? -17.578 8.984 2.557 1 98.94 49 VAL B O 1
ATOM 1800 N N . GLU B 1 50 ? -18.094 10.953 1.593 1 98.88 50 GLU B N 1
ATOM 1801 C CA . GLU B 1 50 ? -18.844 10.336 0.499 1 98.88 50 GLU B CA 1
ATOM 1802 C C . GLU B 1 50 ? -18.359 10.859 -0.854 1 98.88 50 GLU B C 1
ATOM 1804 O O . GLU B 1 50 ? -18.453 12.062 -1.12 1 98.88 50 GLU B O 1
ATOM 1809 N N . GLY B 1 51 ? -17.875 9.953 -1.693 1 98.44 51 GLY B N 1
ATOM 1810 C CA . GLY B 1 51 ? -17.547 10.273 -3.07 1 98.44 51 GLY B CA 1
ATOM 1811 C C . GLY B 1 51 ? -18.516 9.688 -4.078 1 98.44 51 GLY B C 1
ATOM 1812 O O . GLY B 1 51 ? -19.547 9.148 -3.701 1 98.44 51 GLY B O 1
ATOM 1813 N N . PRO B 1 52 ? -18.219 9.766 -5.371 1 98.31 52 PRO B N 1
ATOM 1814 C CA . PRO B 1 52 ? -19.125 9.32 -6.434 1 98.31 52 PRO B CA 1
ATOM 1815 C C . PRO B 1 52 ? -19.406 7.82 -6.379 1 98.31 52 PRO B C 1
ATOM 1817 O O . PRO B 1 52 ? -20.484 7.371 -6.801 1 98.31 52 PRO B O 1
ATOM 1820 N N . LYS B 1 53 ? -18.516 7.047 -5.82 1 97.69 53 LYS B N 1
ATOM 1821 C CA . LYS B 1 53 ? -18.672 5.598 -5.918 1 97.69 53 LYS B CA 1
ATOM 1822 C C . LYS B 1 53 ? -19.062 4.996 -4.574 1 97.69 53 LYS B C 1
ATOM 1824 O O . LYS B 1 53 ? -19.531 3.855 -4.512 1 97.69 53 LYS B O 1
ATOM 1829 N N . GLY B 1 54 ? -18.781 5.797 -3.537 1 97.81 54 GLY B N 1
ATOM 1830 C CA . GLY B 1 54 ? -19.094 5.207 -2.246 1 97.81 54 GLY B CA 1
ATOM 1831 C C . GLY B 1 54 ? -18.75 6.113 -1.077 1 97.81 54 GLY B C 1
ATOM 1832 O O . GLY B 1 54 ? -18.516 7.309 -1.261 1 97.81 54 GLY B O 1
ATOM 1833 N N . LYS B 1 55 ? -18.875 5.492 0.16 1 98.5 55 LYS B N 1
ATOM 1834 C CA . LYS B 1 55 ? -18.656 6.25 1.388 1 98.5 55 LYS B CA 1
ATOM 1835 C C . LYS B 1 55 ? -17.656 5.535 2.301 1 98.5 55 LYS B C 1
ATOM 1837 O O . LYS B 1 55 ? -17.453 4.324 2.176 1 98.5 55 LYS B O 1
ATOM 1842 N N . ILE B 1 56 ? -17 6.238 3.047 1 98 56 ILE B N 1
ATOM 1843 C CA . ILE B 1 56 ? -16.172 5.723 4.129 1 98 56 ILE B CA 1
ATOM 1844 C C . ILE B 1 56 ? -16.609 6.34 5.457 1 98 56 ILE B C 1
ATOM 1846 O O . ILE B 1 56 ? -16.641 7.562 5.598 1 98 56 ILE B O 1
ATOM 1850 N N . GLU B 1 57 ? -16.938 5.465 6.371 1 98.38 57 GLU B N 1
ATOM 1851 C CA . GLU B 1 57 ? -17.422 5.898 7.676 1 98.38 57 GLU B CA 1
ATOM 1852 C C . GLU B 1 57 ? -16.281 6.027 8.68 1 98.38 57 GLU B C 1
ATOM 1854 O O . GLU B 1 57 ? -15.195 5.496 8.461 1 98.38 57 GLU B O 1
ATOM 1859 N N . ASN B 1 58 ? -16.531 6.82 9.703 1 98.38 58 ASN B N 1
ATOM 1860 C CA . ASN B 1 58 ? -15.664 6.918 10.875 1 98.38 58 ASN B CA 1
ATOM 1861 C C . ASN B 1 58 ? -14.281 7.441 10.508 1 98.38 58 ASN B C 1
ATOM 1863 O O . ASN B 1 58 ? -13.273 6.941 11 1 98.38 58 ASN B O 1
ATOM 1867 N N . VAL B 1 59 ? -14.305 8.391 9.617 1 98.88 59 VAL B N 1
ATOM 1868 C CA . VAL B 1 59 ? -13.055 9.07 9.305 1 98.88 59 VAL B CA 1
ATOM 1869 C C . VAL B 1 59 ? -12.664 10 10.453 1 98.88 59 VAL B C 1
ATOM 1871 O O . VAL B 1 59 ? -13.438 10.898 10.812 1 98.88 59 VAL B O 1
ATOM 1874 N N . ARG B 1 60 ? -11.531 9.828 10.977 1 98.88 60 ARG B N 1
ATOM 1875 C CA . ARG B 1 60 ? -11.07 10.523 12.172 1 98.88 60 ARG B CA 1
ATOM 1876 C C . ARG B 1 60 ? -10.797 11.992 11.883 1 98.88 60 ARG B C 1
ATOM 1878 O O . ARG B 1 60 ? -10.211 12.328 10.852 1 98.88 60 ARG B O 1
ATOM 1885 N N . VAL B 1 61 ? -11.281 12.82 12.75 1 98.88 61 VAL B N 1
ATOM 1886 C CA . VAL B 1 61 ? -10.945 14.242 12.68 1 98.88 61 VAL B CA 1
ATOM 1887 C C . VAL B 1 61 ? -9.656 14.5 13.461 1 98.88 61 VAL B C 1
ATOM 1889 O O . VAL B 1 61 ? -9.508 14.039 14.594 1 98.88 61 VAL B O 1
ATOM 1892 N N . LEU B 1 62 ? -8.766 15.203 12.805 1 98.75 62 LEU B N 1
ATOM 1893 C CA . LEU B 1 62 ? -7.562 15.648 13.5 1 98.75 62 LEU B CA 1
ATOM 1894 C C . LEU B 1 62 ? -7.664 17.125 13.859 1 98.75 62 LEU B C 1
ATOM 1896 O O . LEU B 1 62 ? -8.234 17.922 13.102 1 98.75 62 LEU B O 1
ATOM 1900 N N . GLY B 1 63 ? -7.121 17.422 15.07 1 98.38 63 GLY B N 1
ATOM 1901 C CA . GLY B 1 63 ? -7.137 18.812 15.516 1 98.38 63 GLY B CA 1
ATOM 1902 C C . GLY B 1 63 ? -5.754 19.406 15.672 1 98.38 63 GLY B C 1
ATOM 1903 O O . GLY B 1 63 ? -4.75 18.703 15.539 1 98.38 63 GLY B O 1
ATOM 1904 N N . PRO B 1 64 ? -5.727 20.719 15.992 1 97.69 64 PRO B N 1
ATOM 1905 C CA . PRO B 1 64 ? -6.875 21.625 16.125 1 97.69 64 PRO B CA 1
ATOM 1906 C C . PRO B 1 64 ? -7.496 21.969 14.773 1 97.69 64 PRO B C 1
ATOM 1908 O O . PRO B 1 64 ? -6.984 21.562 13.727 1 97.69 64 PRO B O 1
ATOM 1911 N N . ALA B 1 65 ? -8.625 22.609 14.844 1 97.31 65 ALA B N 1
ATOM 1912 C CA . ALA B 1 65 ? -9.242 23.094 13.609 1 97.31 65 ALA B CA 1
ATOM 1913 C C . ALA B 1 65 ? -8.273 23.953 12.812 1 97.31 65 ALA B C 1
ATOM 1915 O O . ALA B 1 65 ? -7.438 24.656 13.391 1 97.31 65 ALA B O 1
ATOM 1916 N N . ARG B 1 66 ? -8.445 23.906 11.484 1 95.75 66 ARG B N 1
ATOM 1917 C CA . ARG B 1 66 ? -7.559 24.641 10.586 1 95.75 66 ARG B CA 1
ATOM 1918 C C . ARG B 1 66 ? -8.328 25.688 9.797 1 95.75 66 ARG B C 1
ATOM 1920 O O . ARG B 1 66 ? -9.516 25.922 10.055 1 95.75 66 ARG B O 1
ATOM 1927 N N . SER B 1 67 ? -7.527 26.391 8.969 1 95.06 67 SER B N 1
ATOM 1928 C CA . SER B 1 67 ? -8.156 27.438 8.164 1 95.06 67 SER B CA 1
ATOM 1929 C C . SER B 1 67 ? -8.938 26.844 6.996 1 95.06 67 SER B C 1
ATOM 1931 O O . SER B 1 67 ? -9.898 27.438 6.512 1 95.06 67 SER B O 1
ATOM 1933 N N . MET B 1 68 ? -8.508 25.672 6.547 1 96.56 68 MET B N 1
ATOM 1934 C CA . MET B 1 68 ? -9.172 25.016 5.43 1 96.56 68 MET B CA 1
ATOM 1935 C C . MET B 1 68 ? -9.445 23.547 5.75 1 96.56 68 MET B C 1
ATOM 1937 O O . MET B 1 68 ? -8.688 22.922 6.492 1 96.56 68 MET B O 1
ATOM 1941 N N . THR B 1 69 ? -10.516 23.047 5.16 1 98.69 69 THR B N 1
ATOM 1942 C CA . THR B 1 69 ? -10.859 21.625 5.293 1 98.69 69 THR B CA 1
ATOM 1943 C C . THR B 1 69 ? -10.086 20.781 4.289 1 98.69 69 THR B C 1
ATOM 1945 O O . THR B 1 69 ? -10.008 21.125 3.107 1 98.69 69 THR B O 1
ATOM 1948 N N . GLN B 1 70 ? -9.477 19.75 4.789 1 98.81 70 GLN B N 1
ATOM 1949 C CA . GLN B 1 70 ? -8.648 18.875 3.971 1 98.81 70 GLN B CA 1
ATOM 1950 C C . GLN B 1 70 ? -8.836 17.406 4.367 1 98.81 70 GLN B C 1
ATOM 1952 O O . GLN B 1 70 ? -8.773 17.078 5.551 1 98.81 70 GLN B O 1
ATOM 1957 N N . LEU B 1 71 ? -9.133 16.594 3.379 1 98.88 71 LEU B N 1
ATOM 1958 C CA . LEU B 1 71 ? -9.227 15.141 3.553 1 98.88 71 LEU B CA 1
ATOM 1959 C C . LEU B 1 71 ? -8.023 14.445 2.943 1 98.88 71 LEU B C 1
ATOM 1961 O O . LEU B 1 71 ? -7.688 14.672 1.779 1 98.88 71 LEU B O 1
ATOM 1965 N N . GLU B 1 72 ? -7.32 13.648 3.758 1 98.88 72 GLU B N 1
ATOM 1966 C CA . GLU B 1 72 ? -6.223 12.812 3.291 1 98.88 72 GLU B CA 1
ATOM 1967 C C . GLU B 1 72 ? -6.629 11.344 3.248 1 98.88 72 GLU B C 1
ATOM 1969 O O . GLU B 1 72 ? -7.113 10.797 4.246 1 98.88 72 GLU B O 1
ATOM 1974 N N . ILE B 1 73 ? -6.434 10.758 2.076 1 98.69 73 ILE B N 1
ATOM 1975 C CA . ILE B 1 73 ? -6.797 9.359 1.883 1 98.69 73 ILE B CA 1
ATOM 1976 C C . ILE B 1 73 ? -5.637 8.609 1.237 1 98.69 73 ILE B C 1
ATOM 1978 O O . ILE B 1 73 ? -4.66 9.219 0.79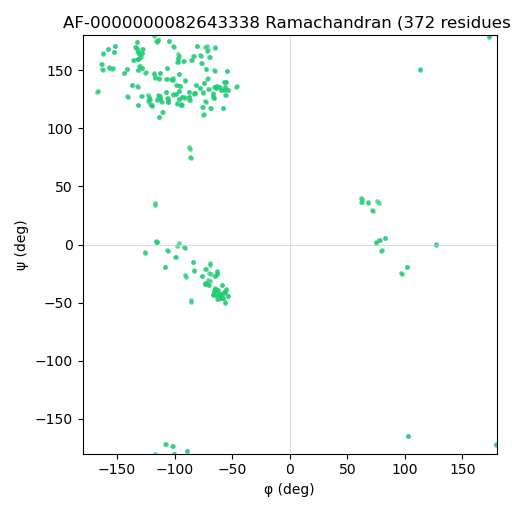4 1 98.69 73 ILE B O 1
ATOM 1982 N N . SER B 1 74 ? -5.684 7.301 1.293 1 98.19 74 SER B N 1
ATOM 1983 C CA . SER B 1 74 ? -4.758 6.469 0.532 1 98.19 74 SER B CA 1
ATOM 1984 C C . SER B 1 74 ? -5.238 6.273 -0.902 1 98.19 74 SER B C 1
ATOM 1986 O O . SER B 1 74 ? -6.391 6.57 -1.221 1 98.19 74 SER B O 1
ATOM 1988 N N . LYS B 1 75 ? -4.316 5.852 -1.745 1 97.88 75 LYS B N 1
ATOM 1989 C CA . LYS B 1 75 ? -4.746 5.465 -3.086 1 97.88 75 LYS B CA 1
ATOM 1990 C C . LYS B 1 75 ? -5.812 4.375 -3.029 1 97.88 75 LYS B C 1
ATOM 1992 O O . LYS B 1 75 ? -6.773 4.395 -3.801 1 97.88 75 LYS B O 1
ATOM 1997 N N . THR B 1 76 ? -5.672 3.41 -2.145 1 97.12 76 THR B N 1
ATOM 1998 C CA . THR B 1 76 ? -6.672 2.369 -1.924 1 97.12 76 THR B CA 1
ATOM 1999 C C . THR B 1 76 ? -8.039 2.984 -1.646 1 97.12 76 THR B C 1
ATOM 2001 O O . THR B 1 76 ? -9.039 2.576 -2.236 1 97.12 76 THR B O 1
ATOM 2004 N N . ASP B 1 77 ? -8.109 3.994 -0.824 1 97.5 77 ASP B N 1
ATOM 2005 C CA . ASP B 1 77 ? -9.352 4.676 -0.473 1 97.5 77 ASP B CA 1
ATOM 2006 C C . ASP B 1 77 ? -9.961 5.375 -1.688 1 97.5 77 ASP B C 1
ATOM 2008 O O . ASP B 1 77 ? -11.18 5.461 -1.814 1 97.5 77 ASP B O 1
ATOM 2012 N N . SER B 1 78 ? -9.109 5.902 -2.465 1 98 78 SER B N 1
ATOM 2013 C CA . SER B 1 78 ? -9.586 6.672 -3.609 1 98 78 SER B CA 1
ATOM 2014 C C . SER B 1 78 ? -10.453 5.82 -4.531 1 98 78 SER B C 1
ATOM 2016 O O . SER B 1 78 ? -11.406 6.312 -5.129 1 98 78 SER B O 1
ATOM 2018 N N . PHE B 1 79 ? -10.086 4.508 -4.645 1 95.44 79 PHE B N 1
ATOM 2019 C CA . PHE B 1 79 ? -10.883 3.607 -5.465 1 95.44 79 PHE B CA 1
ATOM 2020 C C . PHE B 1 79 ? -12.281 3.428 -4.867 1 95.44 79 PHE B C 1
ATOM 2022 O O . PHE B 1 79 ? -13.273 3.453 -5.59 1 95.44 79 PHE B O 1
ATOM 2029 N N . LYS B 1 80 ? -12.344 3.26 -3.604 1 95 80 LYS B N 1
ATOM 2030 C CA . LYS B 1 80 ? -13.617 3.07 -2.91 1 95 80 LYS B CA 1
ATOM 2031 C C . LYS B 1 80 ? -14.492 4.312 -3.027 1 95 80 LYS B C 1
ATOM 2033 O O . LYS B 1 80 ? -15.711 4.203 -3.221 1 95 80 LYS B O 1
ATOM 2038 N N . LEU B 1 81 ? -13.898 5.457 -2.947 1 98.25 81 LEU B N 1
ATOM 2039 C CA . LEU B 1 81 ? -14.633 6.715 -2.953 1 98.25 81 LEU B CA 1
ATOM 2040 C C . LEU B 1 81 ? -14.953 7.152 -4.379 1 98.25 81 LEU B C 1
ATOM 2042 O O . LEU B 1 81 ? -15.875 7.938 -4.602 1 98.25 81 LEU B O 1
ATOM 2046 N N . GLY B 1 82 ? -14.195 6.664 -5.332 1 98.19 82 GLY B N 1
ATOM 2047 C CA . GLY B 1 82 ? -14.328 7.129 -6.703 1 98.19 82 GLY B CA 1
ATOM 2048 C C . GLY B 1 82 ? -13.781 8.531 -6.914 1 98.19 82 GLY B C 1
ATOM 2049 O O . GLY B 1 82 ? -14.312 9.289 -7.719 1 98.19 82 GLY B O 1
ATOM 2050 N N . VAL B 1 83 ? -12.789 8.891 -6.098 1 97.88 83 VAL B N 1
ATOM 2051 C CA . VAL B 1 83 ? -12.18 10.211 -6.191 1 97.88 83 VAL B CA 1
ATOM 2052 C C . VAL B 1 83 ? -10.742 10.078 -6.684 1 97.88 83 VAL B C 1
ATOM 2054 O O . VAL B 1 83 ? -9.953 9.32 -6.125 1 97.88 83 VAL B O 1
ATOM 2057 N N . GLN B 1 84 ? -10.414 10.766 -7.723 1 96.81 84 GLN B N 1
ATOM 2058 C CA . GLN B 1 84 ? -9.039 10.773 -8.219 1 96.81 84 GLN B CA 1
ATOM 2059 C C . GLN B 1 84 ? -8.211 11.844 -7.508 1 96.81 84 GLN B C 1
ATOM 2061 O O . GLN B 1 84 ? -7.883 12.875 -8.094 1 96.81 84 GLN B O 1
ATOM 2066 N N . ALA B 1 85 ? -7.84 11.594 -6.293 1 98.31 85 ALA B N 1
ATOM 2067 C CA . ALA B 1 85 ? -7.082 12.547 -5.484 1 98.31 85 ALA B CA 1
ATOM 2068 C C . ALA B 1 85 ? -5.621 12.594 -5.922 1 98.31 85 ALA B C 1
ATOM 2070 O O . ALA B 1 85 ? -4.984 11.547 -6.094 1 98.31 85 ALA B O 1
ATOM 2071 N N . PRO B 1 86 ? -5.062 13.773 -6.145 1 98.56 86 PRO B N 1
ATOM 2072 C CA . PRO B 1 86 ? -3.637 13.883 -6.465 1 98.56 86 PRO B CA 1
ATOM 2073 C C . PRO B 1 86 ? -2.74 13.719 -5.238 1 98.56 86 PRO B C 1
ATOM 2075 O O . PRO B 1 86 ? -3.207 13.859 -4.105 1 98.56 86 PRO B O 1
ATOM 2078 N N . ILE B 1 87 ? -1.508 13.328 -5.469 1 98.44 87 ILE B N 1
ATOM 2079 C CA . ILE B 1 87 ? -0.48 13.32 -4.434 1 98.44 87 ILE B CA 1
ATOM 2080 C C . ILE B 1 87 ? 0.004 14.75 -4.184 1 98.44 87 ILE B C 1
ATOM 2082 O O . ILE B 1 87 ? 0.503 15.414 -5.094 1 98.44 87 ILE B O 1
ATOM 2086 N N . ARG B 1 88 ? -0.206 15.227 -2.943 1 98.38 88 ARG B N 1
ATOM 2087 C CA . ARG B 1 88 ? 0.121 16.594 -2.574 1 98.38 88 ARG B CA 1
ATOM 2088 C C . ARG B 1 88 ? 0.698 16.672 -1.164 1 98.38 88 ARG B C 1
ATOM 2090 O O . ARG B 1 88 ? 0.418 15.797 -0.332 1 98.38 88 ARG B O 1
ATOM 2097 N N . LEU B 1 89 ? 1.534 17.656 -0.977 1 97.88 89 LEU B N 1
ATOM 2098 C CA . LEU B 1 89 ? 1.848 18 0.406 1 97.88 89 LEU B CA 1
ATOM 2099 C C . LEU B 1 89 ? 0.654 18.656 1.088 1 97.88 89 LEU B C 1
ATOM 2101 O O . LEU B 1 89 ? -0.117 19.375 0.443 1 97.88 89 LEU B O 1
ATOM 2105 N N . SER B 1 90 ? 0.476 18.344 2.355 1 96.06 90 SER B N 1
ATOM 2106 C CA . SER B 1 90 ? -0.594 18.953 3.133 1 96.06 90 SER B CA 1
ATOM 2107 C C . SER B 1 90 ? -0.636 20.469 2.914 1 96.06 90 SER B C 1
ATOM 2109 O O . SER B 1 90 ? 0.406 21.125 2.889 1 96.06 90 SER B O 1
ATOM 2111 N N . GLY B 1 91 ? -1.778 20.984 2.738 1 95.88 91 GLY B N 1
ATOM 2112 C CA . GLY B 1 91 ? -1.97 22.422 2.539 1 95.88 91 GLY B CA 1
ATOM 2113 C C . GLY B 1 91 ? -2.086 22.797 1.078 1 95.88 91 GLY B C 1
ATOM 2114 O O . GLY B 1 91 ? -2.594 23.875 0.755 1 95.88 91 GLY B O 1
ATOM 2115 N N . ASP B 1 92 ? -1.537 22.016 0.202 1 97.38 92 ASP B N 1
ATOM 2116 C CA . ASP B 1 92 ? -1.608 22.281 -1.234 1 97.38 92 ASP B CA 1
ATOM 2117 C C . ASP B 1 92 ? -2.875 21.672 -1.836 1 97.38 92 ASP B C 1
ATOM 2119 O O . ASP B 1 92 ? -2.822 20.625 -2.484 1 97.38 92 ASP B O 1
ATOM 2123 N N . ILE B 1 93 ? -4.012 22.422 -1.729 1 97.75 93 ILE B N 1
ATOM 2124 C CA . ILE B 1 93 ? -5.27 21.766 -2.057 1 97.75 93 ILE B CA 1
ATOM 2125 C C . ILE B 1 93 ? -5.898 22.422 -3.283 1 97.75 93 ILE B C 1
ATOM 2127 O O . ILE B 1 93 ? -7 22.047 -3.699 1 97.75 93 ILE B O 1
ATOM 2131 N N . GLU B 1 94 ? -5.215 23.422 -3.881 1 97.88 94 GLU B N 1
ATOM 2132 C CA . GLU B 1 94 ? -5.766 24.016 -5.09 1 97.88 94 GLU B CA 1
ATOM 2133 C C . GLU B 1 94 ? -5.84 23.016 -6.23 1 97.88 94 GLU B C 1
ATOM 2135 O O . GLU B 1 94 ? -4.879 22.281 -6.484 1 97.88 94 GLU B O 1
ATOM 2140 N N . GLY B 1 95 ? -6.965 22.984 -6.918 1 98.06 95 GLY B N 1
ATOM 2141 C CA . GLY B 1 95 ? -7.141 22.109 -8.062 1 98.06 95 GLY B CA 1
ATOM 2142 C C . GLY B 1 95 ? -7.422 20.656 -7.672 1 98.06 95 GLY B C 1
ATOM 2143 O O . GLY B 1 95 ? -7.492 19.781 -8.531 1 98.06 95 GLY B O 1
ATOM 2144 N N . THR B 1 96 ? -7.555 20.391 -6.41 1 98.62 96 THR B N 1
ATOM 2145 C CA . THR B 1 96 ? -7.883 19.047 -5.961 1 98.62 96 THR B CA 1
ATOM 2146 C C . THR B 1 96 ? -9.391 18.812 -5.992 1 98.62 96 THR B C 1
ATOM 2148 O O . THR B 1 96 ? -10.164 19.766 -6.07 1 98.62 96 THR B O 1
ATOM 2151 N N . PRO B 1 97 ? -9.797 17.594 -6.031 1 98.69 97 PRO B N 1
ATOM 2152 C CA . PRO B 1 97 ? -11.234 17.328 -6.016 1 98.69 97 PRO B CA 1
ATOM 2153 C C . PRO B 1 97 ? -11.875 17.609 -4.656 1 98.69 97 PRO B C 1
ATOM 2155 O O . PRO B 1 97 ? -11.164 17.797 -3.666 1 98.69 97 PRO B O 1
ATOM 2158 N N . GLY B 1 98 ? -13.227 17.641 -4.742 1 98.69 98 GLY B N 1
ATOM 2159 C CA . GLY B 1 98 ? -14.008 17.797 -3.527 1 98.69 98 GLY B CA 1
ATOM 2160 C C . GLY B 1 98 ? -14.609 16.5 -3.025 1 98.69 98 GLY B C 1
ATOM 2161 O O . GLY B 1 98 ? -14.32 15.43 -3.557 1 98.69 98 GLY B O 1
ATOM 2162 N N . ILE B 1 99 ? -15.438 16.641 -2.008 1 98.75 99 ILE B N 1
ATOM 2163 C CA . ILE B 1 99 ? -16.062 15.492 -1.356 1 98.75 99 ILE B CA 1
ATOM 2164 C C . ILE B 1 99 ? -17.234 15.961 -0.511 1 98.75 99 ILE B C 1
ATOM 2166 O O . ILE B 1 99 ? -17.312 17.125 -0.114 1 98.75 99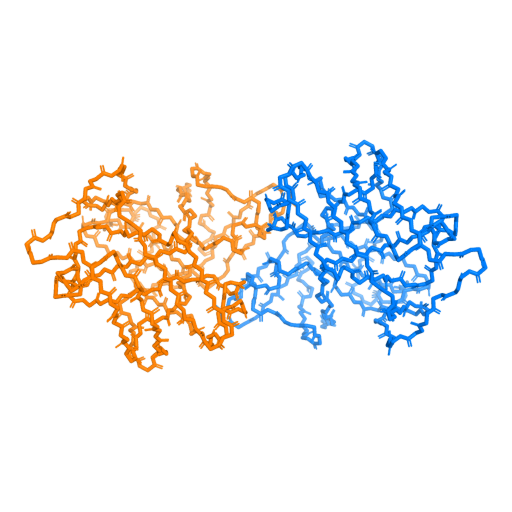 ILE B O 1
ATOM 2170 N N . THR B 1 100 ? -18.109 15.094 -0.299 1 98.94 100 THR B N 1
ATOM 2171 C CA . THR B 1 100 ? -19.172 15.352 0.657 1 98.94 100 THR B CA 1
ATOM 2172 C C . THR B 1 100 ? -18.828 14.781 2.029 1 98.94 100 THR B C 1
ATOM 2174 O O . THR B 1 100 ? -18.297 13.672 2.133 1 98.94 100 THR B O 1
ATOM 2177 N N . ILE B 1 101 ? -19.094 15.586 3.07 1 98.94 101 ILE B N 1
ATOM 2178 C CA . ILE B 1 101 ? -18.75 15.234 4.445 1 98.94 101 ILE B CA 1
ATOM 2179 C C . ILE B 1 101 ? -20 15.25 5.312 1 98.94 101 ILE B C 1
ATOM 2181 O O . ILE B 1 101 ? -20.75 16.234 5.32 1 98.94 101 ILE B O 1
ATOM 2185 N N . HIS B 1 102 ? -20.234 14.172 6.012 1 98.94 102 HIS B N 1
ATOM 2186 C CA . HIS B 1 102 ? -21.391 14.047 6.887 1 98.94 102 HIS B CA 1
ATOM 2187 C C . HIS B 1 102 ? -20.969 14.031 8.352 1 98.94 102 HIS B C 1
ATOM 2189 O O . HIS B 1 102 ? -20.172 13.188 8.766 1 98.94 102 HIS B O 1
ATOM 2195 N N . GLY B 1 103 ? -21.516 14.977 9.148 1 98.62 103 GLY B N 1
ATOM 2196 C CA . GLY B 1 103 ? -21.391 14.977 10.602 1 98.62 103 GLY B CA 1
ATOM 2197 C C . GLY B 1 103 ? -22.719 14.773 11.312 1 98.62 103 GLY B C 1
ATOM 2198 O O . GLY B 1 103 ? -23.75 14.586 10.664 1 98.62 103 GLY B O 1
ATOM 2199 N N . PRO B 1 104 ? -22.719 14.672 12.57 1 98.44 104 PRO B N 1
ATOM 2200 C CA . PRO B 1 104 ? -23.953 14.414 13.336 1 98.44 104 PRO B CA 1
ATOM 2201 C C . PRO B 1 104 ? -24.969 15.531 13.203 1 98.44 104 PRO B C 1
ATOM 2203 O O . PRO B 1 104 ? -26.172 15.297 13.375 1 98.44 104 PRO B O 1
ATOM 2206 N N . ASN B 1 105 ? -24.516 16.734 12.852 1 98 105 ASN B N 1
ATOM 2207 C CA . ASN B 1 105 ? -25.438 17.859 12.859 1 98 105 ASN B CA 1
ATOM 2208 C C . ASN B 1 105 ? -25.641 18.438 11.461 1 98 105 ASN B C 1
ATOM 2210 O O . ASN B 1 105 ? -26.219 19.5 11.297 1 98 105 ASN B O 1
ATOM 2214 N N . GLY B 1 106 ? -25.016 17.828 10.484 1 98.19 106 GLY B N 1
ATOM 2215 C CA . GLY B 1 106 ? -25.203 18.375 9.148 1 98.19 106 GLY B CA 1
ATOM 2216 C C . GLY B 1 106 ? -24.312 17.703 8.109 1 98.19 106 GLY B C 1
ATOM 2217 O O . GLY B 1 106 ? -23.625 16.719 8.414 1 98.19 106 GLY B O 1
ATOM 2218 N N . THR B 1 107 ? -24.469 18.156 6.867 1 98.81 107 THR B N 1
ATOM 2219 C CA . THR B 1 107 ? -23.703 17.703 5.707 1 98.81 107 THR B CA 1
ATOM 2220 C C . THR B 1 107 ? -23.188 18.891 4.902 1 98.81 107 THR B C 1
ATOM 2222 O O . THR B 1 107 ? -23.906 19.875 4.691 1 98.81 107 THR B O 1
ATOM 2225 N N . ILE B 1 108 ? -21.938 18.766 4.523 1 98.75 108 ILE B N 1
ATOM 2226 C CA . ILE B 1 108 ? -21.391 19.797 3.664 1 98.75 108 ILE B CA 1
ATOM 2227 C C . ILE B 1 108 ? -20.703 19.156 2.459 1 98.75 108 ILE B C 1
ATOM 2229 O O . ILE B 1 108 ? -20.281 18 2.52 1 98.75 108 ILE B O 1
ATOM 2233 N N . THR B 1 109 ? -20.672 19.938 1.382 1 98.75 109 THR B N 1
ATOM 2234 C CA . THR B 1 109 ? -19.891 19.562 0.212 1 98.75 109 THR B CA 1
ATOM 2235 C C . THR B 1 109 ? -18.812 20.625 -0.077 1 98.75 109 THR B C 1
ATOM 2237 O O . THR B 1 109 ? -19.125 21.797 -0.241 1 98.75 109 THR B O 1
ATOM 2240 N N . VAL B 1 110 ? -17.625 20.172 -0.037 1 98.56 110 VAL B N 1
ATOM 2241 C CA . VAL B 1 110 ? -16.531 21.062 -0.402 1 98.56 110 VAL B CA 1
ATOM 2242 C C . VAL B 1 110 ? -16.125 20.828 -1.856 1 98.56 110 VAL B C 1
ATOM 2244 O O . VAL B 1 110 ? -16.281 19.719 -2.375 1 98.56 110 VAL B O 1
ATOM 2247 N N . ASP B 1 111 ? -15.508 21.812 -2.494 1 98 111 ASP B N 1
ATOM 2248 C CA . ASP B 1 111 ? -15.195 21.719 -3.918 1 98 111 ASP B CA 1
ATOM 2249 C C . ASP B 1 111 ? -13.742 21.312 -4.137 1 98 111 ASP B C 1
ATOM 2251 O O . ASP B 1 111 ? -13.328 21.031 -5.262 1 98 111 ASP B O 1
ATOM 2255 N N . LYS B 1 112 ? -13.016 21.344 -3.084 1 98.44 112 LYS B N 1
ATOM 2256 C CA . LYS B 1 112 ? -11.617 20.938 -3.129 1 98.44 112 LYS B CA 1
ATOM 2257 C C . LYS B 1 112 ? -11.148 20.422 -1.772 1 98.44 112 LYS B C 1
ATOM 2259 O O . LYS B 1 112 ? -11.867 20.547 -0.776 1 98.44 112 LYS B O 1
ATOM 2264 N N . GLY B 1 113 ? -9.977 19.734 -1.705 1 98.69 113 GLY B N 1
ATOM 2265 C CA . GLY B 1 113 ? -9.367 19.438 -0.417 1 98.69 113 GLY B CA 1
ATOM 2266 C C . GLY B 1 113 ? -9.055 17.953 -0.232 1 98.69 113 GLY B C 1
ATOM 2267 O O . GLY B 1 113 ? -8.562 17.547 0.823 1 98.69 113 GLY B O 1
ATOM 2268 N N . VAL B 1 114 ? -9.344 17.109 -1.222 1 98.88 114 VAL B N 1
ATOM 2269 C CA . VAL B 1 114 ? -9.039 15.695 -1.097 1 98.88 114 VAL B CA 1
ATOM 2270 C C . VAL B 1 114 ? -7.684 15.398 -1.734 1 98.88 114 VAL B C 1
ATOM 2272 O O . VAL B 1 114 ? -7.477 15.664 -2.922 1 98.88 114 VAL B O 1
ATOM 2275 N N . ILE B 1 115 ? -6.777 14.875 -0.895 1 98.81 115 ILE B N 1
ATOM 2276 C CA . ILE B 1 115 ? -5.449 14.586 -1.416 1 98.81 115 ILE B CA 1
ATOM 2277 C C . ILE B 1 115 ? -4.988 13.211 -0.923 1 98.81 115 ILE B C 1
ATOM 2279 O O . ILE B 1 115 ? -5.559 12.672 0.026 1 98.81 115 ILE B O 1
ATOM 2283 N N . ILE B 1 116 ? -4.055 12.641 -1.626 1 98.69 116 ILE B N 1
ATOM 2284 C CA . ILE B 1 116 ? -3.152 11.625 -1.093 1 98.69 116 ILE B CA 1
ATOM 2285 C C . ILE B 1 116 ? -1.863 12.281 -0.606 1 98.69 116 ILE B C 1
ATOM 2287 O O . ILE B 1 116 ? -1.145 12.906 -1.39 1 98.69 116 ILE B O 1
ATOM 2291 N N . ALA B 1 11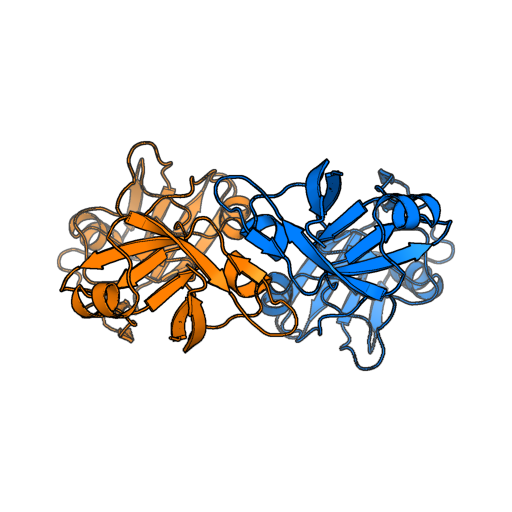7 ? -1.612 12.109 0.673 1 98.06 117 ALA B N 1
ATOM 2292 C CA . ALA B 1 117 ? -0.483 12.828 1.253 1 98.06 117 ALA B CA 1
ATOM 2293 C C . ALA B 1 117 ? 0.839 12.344 0.669 1 98.06 117 ALA B C 1
ATOM 2295 O O . ALA B 1 117 ? 1.112 11.141 0.658 1 98.06 117 ALA B O 1
ATOM 2296 N N . LYS B 1 118 ? 1.672 13.305 0.128 1 98.56 118 LYS B N 1
ATOM 2297 C CA . LYS B 1 118 ? 3.025 12.977 -0.314 1 98.56 118 LYS B CA 1
ATOM 2298 C C . LYS B 1 118 ? 3.914 12.602 0.869 1 98.56 118 LYS B C 1
ATOM 2300 O O . LYS B 1 118 ? 3.871 13.25 1.915 1 98.56 118 LYS B O 1
ATOM 2305 N N . ARG B 1 119 ? 4.59 11.477 0.716 1 98.88 119 ARG B N 1
ATOM 2306 C CA . ARG B 1 119 ? 5.508 11.094 1.783 1 98.88 119 ARG B CA 1
ATOM 2307 C C . ARG B 1 119 ? 6.52 12.203 2.066 1 98.88 119 ARG B C 1
ATOM 2309 O O . ARG B 1 119 ? 7.016 12.844 1.141 1 98.88 119 ARG B O 1
ATOM 2316 N N . HIS B 1 120 ? 6.82 12.438 3.367 1 98.81 120 HIS B N 1
ATOM 2317 C CA . HIS B 1 120 ? 7.664 13.547 3.793 1 98.81 120 HIS B CA 1
ATOM 2318 C C . HIS B 1 120 ? 8.195 13.328 5.207 1 98.81 120 HIS B C 1
ATOM 2320 O O . HIS B 1 120 ? 7.699 12.461 5.934 1 98.81 120 HIS B O 1
ATOM 2326 N N . ILE B 1 121 ? 9.18 14.086 5.5 1 98.75 121 ILE B N 1
ATOM 2327 C CA . ILE B 1 121 ? 9.758 14.055 6.84 1 98.75 121 ILE B CA 1
ATOM 2328 C C . ILE B 1 121 ? 9.68 15.438 7.473 1 98.75 121 ILE B C 1
ATOM 2330 O O . ILE B 1 121 ? 10.203 16.406 6.926 1 98.75 121 ILE B O 1
ATOM 2334 N N . HIS B 1 122 ? 9.07 15.453 8.664 1 98.69 122 HIS B N 1
ATOM 2335 C CA . HIS B 1 122 ? 9.148 16.656 9.492 1 98.69 122 HIS B CA 1
ATOM 2336 C C . HIS B 1 122 ? 10.469 16.703 10.258 1 98.69 122 HIS B C 1
ATOM 2338 O O . HIS B 1 122 ? 10.891 15.719 10.852 1 98.69 122 HIS B O 1
ATOM 2344 N N . MET B 1 123 ? 11.039 17.969 10.258 1 98.44 123 MET B N 1
ATOM 2345 C CA . MET B 1 123 ? 12.273 18.188 10.992 1 98.44 123 MET B CA 1
ATOM 2346 C C . MET B 1 123 ? 12.289 19.578 11.617 1 98.44 123 MET B C 1
ATOM 2348 O O . MET B 1 123 ? 11.781 20.531 11.031 1 98.44 123 MET B O 1
ATOM 2352 N N . THR B 1 124 ? 12.977 19.625 12.805 1 98.5 124 THR B N 1
ATOM 2353 C CA . THR B 1 124 ? 13.398 20.938 13.266 1 98.5 124 THR B CA 1
ATOM 2354 C C . THR B 1 124 ? 14.633 21.406 12.5 1 98.5 124 THR B C 1
ATOM 2356 O O . THR B 1 124 ? 15.297 20.609 11.836 1 98.5 124 THR B O 1
ATOM 2359 N N . PRO B 1 125 ? 14.898 22.75 12.586 1 98.5 125 PRO B N 1
ATOM 2360 C CA . PRO B 1 125 ? 16.156 23.203 11.977 1 98.5 125 PRO B CA 1
ATOM 2361 C C . PRO B 1 125 ? 17.375 22.469 12.523 1 98.5 125 PRO B C 1
ATOM 2363 O O . PRO B 1 125 ? 18.297 22.141 11.766 1 98.5 125 PRO B O 1
ATOM 2366 N N . SER B 1 126 ? 17.391 22.203 13.781 1 98.25 126 SER B N 1
ATOM 2367 C CA . SER B 1 126 ? 18.484 21.453 14.398 1 98.25 126 SER B CA 1
ATOM 2368 C C . SER B 1 126 ? 18.578 20.047 13.828 1 98.25 126 SER B C 1
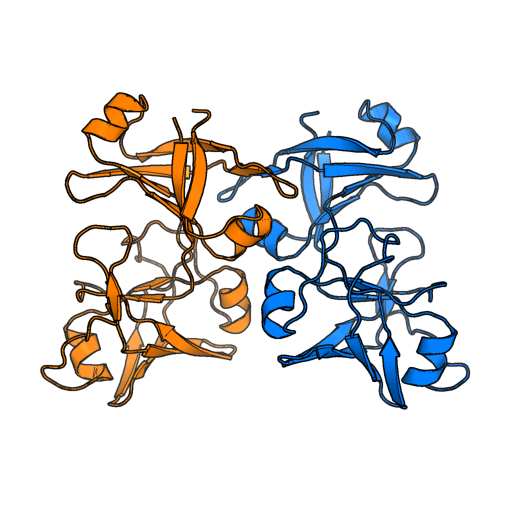ATOM 2370 O O . SER B 1 126 ? 19.672 19.547 13.547 1 98.25 126 SER B O 1
ATOM 2372 N N . ASP B 1 127 ? 17.484 19.359 13.664 1 97.56 127 ASP B N 1
ATOM 2373 C CA . ASP B 1 127 ? 17.469 18.047 13.031 1 97.56 127 ASP B CA 1
ATOM 2374 C C . ASP B 1 127 ? 18.078 18.109 11.633 1 97.56 127 ASP B C 1
ATOM 2376 O O . ASP B 1 127 ? 18.906 17.281 11.266 1 97.56 127 ASP B O 1
ATOM 2380 N N . ALA B 1 128 ? 17.578 19.094 10.859 1 98.06 128 ALA B N 1
ATOM 2381 C CA . ALA B 1 128 ? 18.031 19.234 9.477 1 98.06 128 ALA B CA 1
ATOM 2382 C C . ALA B 1 128 ? 19.547 19.406 9.406 1 98.06 128 ALA B C 1
ATOM 2384 O O . ALA B 1 128 ? 20.203 18.828 8.539 1 98.06 128 ALA B O 1
ATOM 2385 N N . GLU B 1 129 ? 20.047 20.172 10.312 1 97.75 129 GLU B N 1
ATOM 2386 C CA . GLU B 1 129 ? 21.484 20.359 10.398 1 97.75 129 GLU B CA 1
ATOM 2387 C C . GLU B 1 129 ? 22.203 19.031 10.711 1 97.75 129 GLU B C 1
ATOM 2389 O O . GLU B 1 129 ? 23.203 18.703 10.086 1 97.75 129 GLU B O 1
ATOM 2394 N N . THR B 1 130 ? 21.688 18.375 11.633 1 97.12 130 THR B N 1
ATOM 2395 C CA . THR B 1 130 ? 22.281 17.109 12.07 1 97.12 130 THR B CA 1
ATOM 2396 C C . THR B 1 130 ? 22.297 16.094 10.93 1 97.12 130 THR B C 1
ATOM 2398 O O . THR B 1 130 ? 23.281 15.391 10.734 1 97.12 130 THR B O 1
ATOM 2401 N N . PHE B 1 131 ? 21.203 16.031 10.156 1 97.19 131 PHE B N 1
ATOM 2402 C CA . PHE B 1 131 ? 21.078 15.07 9.07 1 97.19 131 PHE B CA 1
ATOM 2403 C C . PHE B 1 131 ? 21.75 15.586 7.805 1 97.19 131 PHE B C 1
ATOM 2405 O O . PHE B 1 131 ? 21.906 14.852 6.828 1 97.19 131 PHE B O 1
ATOM 2412 N N . GLY B 1 132 ? 22.062 16.859 7.727 1 97.5 132 GLY B N 1
ATOM 2413 C CA . GLY B 1 132 ? 22.703 17.453 6.562 1 97.5 132 GLY B CA 1
ATOM 2414 C C . GLY B 1 132 ? 21.75 17.656 5.402 1 97.5 132 GLY B C 1
ATOM 2415 O O . GLY B 1 132 ? 22.109 17.422 4.246 1 97.5 132 GLY B O 1
ATOM 2416 N N . VAL B 1 133 ? 20.453 18.047 5.711 1 98.06 133 VAL B N 1
ATOM 2417 C CA . VAL B 1 133 ? 19.453 18.266 4.672 1 98.06 133 VAL B CA 1
ATOM 2418 C C . VAL B 1 133 ? 18.812 19.641 4.852 1 98.06 133 VAL B C 1
ATOM 2420 O O . VAL B 1 133 ? 19.078 20.328 5.836 1 98.06 133 VAL B O 1
ATOM 2423 N N . LYS B 1 134 ? 18.047 20.062 3.799 1 98.19 134 LYS B N 1
ATOM 2424 C CA . LYS B 1 134 ? 17.406 21.375 3.822 1 98.19 134 LYS B CA 1
ATOM 2425 C C . LYS B 1 134 ? 15.914 21.25 3.5 1 98.19 134 LYS B C 1
ATOM 2427 O O . LYS B 1 134 ? 15.469 20.25 2.951 1 98.19 134 LYS B O 1
ATOM 2432 N N . ASP B 1 135 ? 15.18 22.297 3.797 1 98.38 135 ASP B N 1
ATOM 2433 C CA . ASP B 1 135 ? 13.75 22.359 3.512 1 98.38 135 ASP B CA 1
ATOM 2434 C C . ASP B 1 135 ? 13.469 22.125 2.029 1 98.38 135 ASP B C 1
ATOM 2436 O O . ASP B 1 135 ? 14.188 22.641 1.167 1 98.38 135 ASP B O 1
ATOM 2440 N N . LYS B 1 136 ? 12.516 21.281 1.773 1 98.25 136 LYS B N 1
ATOM 2441 C CA . LYS B 1 136 ? 12.008 20.969 0.444 1 98.25 136 LYS B CA 1
ATOM 2442 C C . LYS B 1 136 ? 12.977 20.078 -0.325 1 98.25 136 LYS B C 1
ATOM 2444 O O . LYS B 1 136 ? 12.742 19.734 -1.487 1 98.25 136 LYS B O 1
ATOM 2449 N N . GLN B 1 137 ? 14.094 19.656 0.24 1 98.38 137 GLN B N 1
ATOM 2450 C CA . GLN B 1 137 ? 15.008 18.719 -0.414 1 98.38 137 GLN B CA 1
ATOM 2451 C C . GLN B 1 137 ? 14.336 17.359 -0.629 1 98.38 137 GLN B C 1
ATOM 2453 O O . GLN B 1 137 ? 13.617 16.875 0.244 1 98.38 137 GLN B O 1
ATOM 2458 N N . VAL B 1 138 ? 14.508 16.766 -1.79 1 98.31 138 VAL B N 1
ATOM 2459 C CA . VAL B 1 138 ? 14.047 15.414 -2.076 1 98.31 138 VAL B CA 1
ATOM 2460 C C . VAL B 1 138 ? 15.117 14.398 -1.664 1 98.31 138 VAL B C 1
ATOM 2462 O O . VAL B 1 138 ? 16.281 14.531 -2.049 1 98.31 138 VAL B O 1
ATOM 2465 N N . VAL B 1 139 ? 14.734 13.414 -0.852 1 98.38 139 VAL B N 1
ATOM 2466 C CA . VAL B 1 139 ? 15.719 12.477 -0.329 1 98.38 139 VAL B CA 1
ATOM 2467 C C . VAL B 1 139 ? 15.211 11.047 -0.502 1 98.38 139 VAL B C 1
ATOM 2469 O O . VAL B 1 139 ? 14.109 10.828 -1.013 1 98.38 139 VAL B O 1
ATOM 2472 N N . LYS B 1 140 ? 16.062 10.094 -0.18 1 98.25 140 LYS B N 1
ATOM 2473 C CA . LYS B 1 140 ? 15.734 8.672 -0.145 1 98.25 140 LYS B CA 1
ATOM 2474 C C . LYS B 1 140 ? 15.789 8.133 1.28 1 98.25 140 LYS B C 1
ATOM 2476 O O . LYS B 1 140 ? 16.625 8.547 2.08 1 98.25 140 LYS B O 1
ATOM 2481 N N . VAL B 1 141 ? 14.883 7.246 1.575 1 98.69 141 VAL B N 1
ATOM 2482 C CA . VAL B 1 141 ? 14.797 6.652 2.906 1 98.69 141 VAL B CA 1
ATOM 2483 C C . VAL B 1 141 ? 14.758 5.133 2.793 1 98.69 141 VAL B C 1
ATOM 2485 O O . VAL B 1 141 ? 13.93 4.574 2.072 1 98.69 141 VAL B O 1
ATOM 2488 N N . LYS B 1 142 ? 15.625 4.453 3.518 1 98.5 142 LYS B N 1
ATOM 2489 C CA . LYS B 1 142 ? 15.758 3 3.469 1 98.5 142 LYS B CA 1
ATOM 2490 C C . LYS B 1 142 ? 15.008 2.342 4.629 1 98.5 142 LYS B C 1
ATOM 2492 O O . LYS B 1 142 ? 15.117 2.785 5.773 1 98.5 142 LYS B O 1
ATOM 2497 N N . THR B 1 143 ? 14.211 1.373 4.277 1 98.5 143 THR B N 1
ATOM 2498 C CA . THR B 1 143 ? 13.547 0.568 5.293 1 98.5 143 THR B CA 1
ATOM 2499 C C . THR B 1 143 ? 14.203 -0.804 5.414 1 98.5 143 THR B C 1
ATOM 2501 O O . THR B 1 143 ? 15.164 -1.104 4.699 1 98.5 143 THR B O 1
ATOM 2504 N N . GLN B 1 144 ? 13.719 -1.591 6.406 1 97.38 144 GLN B N 1
ATOM 2505 C CA . GLN B 1 144 ? 14.289 -2.912 6.641 1 97.38 144 GLN B CA 1
ATOM 2506 C C . GLN B 1 144 ? 13.203 -3.965 6.816 1 97.38 144 GLN B C 1
ATOM 2508 O O . GLN B 1 144 ? 12.016 -3.631 6.887 1 97.38 144 GLN B O 1
ATOM 2513 N N . GLY B 1 145 ? 13.68 -5.207 6.824 1 96.62 145 GLY B N 1
ATOM 2514 C CA . GLY B 1 145 ? 12.75 -6.301 7.047 1 96.62 145 GLY B CA 1
ATOM 2515 C C . GLY B 1 145 ? 12.383 -7.043 5.773 1 96.62 145 GLY B C 1
ATOM 2516 O O . GLY B 1 145 ? 13.023 -6.863 4.738 1 96.62 145 GLY B O 1
ATOM 2517 N N . GLU B 1 146 ? 11.312 -7.844 5.801 1 96.44 146 GLU B N 1
ATOM 2518 C CA . GLU B 1 146 ? 10.953 -8.758 4.727 1 96.44 146 GLU B CA 1
ATOM 2519 C C . GLU B 1 146 ? 10.391 -8.008 3.525 1 96.44 146 GLU B C 1
ATOM 2521 O O . GLU B 1 146 ? 10.422 -8.516 2.4 1 96.44 146 GLU B O 1
ATOM 2526 N N . ARG B 1 147 ? 9.922 -6.805 3.766 1 98.19 147 ARG B N 1
ATOM 2527 C CA . ARG B 1 147 ? 9.398 -5.965 2.689 1 98.19 147 ARG B CA 1
ATOM 2528 C C . ARG B 1 147 ? 10.234 -4.695 2.539 1 98.19 147 ARG B C 1
ATOM 2530 O O . ARG B 1 147 ? 9.695 -3.627 2.242 1 98.19 147 ARG B O 1
ATOM 2537 N N . ALA B 1 148 ? 11.5 -4.84 2.777 1 98.38 148 ALA B N 1
ATOM 2538 C CA . ALA B 1 148 ? 12.398 -3.691 2.711 1 98.38 148 ALA B CA 1
ATOM 2539 C C . ALA B 1 148 ? 12.328 -3.014 1.347 1 98.38 148 ALA B C 1
ATOM 2541 O O . ALA B 1 148 ? 12.219 -3.686 0.318 1 98.38 148 ALA B O 1
ATOM 2542 N N . LEU B 1 149 ? 12.367 -1.692 1.425 1 98.56 149 LEU B N 1
ATOM 2543 C CA . LEU B 1 149 ? 12.492 -0.882 0.218 1 98.56 149 LEU B CA 1
ATOM 2544 C C . LEU B 1 149 ? 13.188 0.438 0.521 1 98.56 149 LEU B C 1
ATOM 2546 O O . LEU B 1 149 ? 13.555 0.705 1.669 1 98.56 149 LEU B O 1
ATOM 2550 N N . ILE B 1 150 ? 13.508 1.157 -0.549 1 98.5 150 ILE B N 1
ATOM 2551 C CA . ILE B 1 150 ? 14.008 2.523 -0.445 1 98.5 150 ILE B CA 1
ATOM 2552 C C . ILE B 1 150 ? 12.984 3.49 -1.042 1 98.5 150 ILE B C 1
ATOM 2554 O O . ILE B 1 150 ? 12.75 3.484 -2.252 1 98.5 150 ILE B O 1
ATOM 2558 N N . PHE B 1 151 ? 12.383 4.238 -0.141 1 98.75 151 PHE B N 1
ATOM 2559 C CA . PHE B 1 151 ? 11.531 5.305 -0.647 1 98.75 151 PHE B CA 1
ATOM 2560 C C . PHE B 1 151 ? 12.359 6.371 -1.357 1 98.75 151 PHE B C 1
ATOM 2562 O O . PHE B 1 151 ? 13.391 6.809 -0.841 1 98.75 151 PHE B O 1
ATOM 2569 N N . ASP B 1 152 ? 12 6.711 -2.559 1 98.38 152 ASP B N 1
ATOM 2570 C CA . ASP B 1 152 ? 12.445 7.926 -3.238 1 98.38 152 ASP B CA 1
ATOM 2571 C C . ASP B 1 152 ? 11.359 9 -3.199 1 98.38 152 ASP B C 1
ATOM 2573 O O . ASP B 1 152 ? 10.266 8.773 -2.695 1 98.38 152 ASP B O 1
ATOM 2577 N N . GLU B 1 153 ? 11.695 10.219 -3.607 1 98.38 153 GLU B N 1
ATOM 2578 C CA . GLU B 1 153 ? 10.727 11.305 -3.678 1 98.38 153 GLU B CA 1
ATOM 2579 C C . GLU B 1 153 ? 10.156 11.625 -2.299 1 98.38 153 GLU B C 1
ATOM 2581 O O . GLU B 1 153 ? 8.961 11.891 -2.164 1 98.38 153 GLU B O 1
ATOM 2586 N N . VAL B 1 154 ? 10.977 11.539 -1.269 1 98.69 154 VAL B N 1
ATOM 2587 C CA . VAL B 1 154 ? 10.594 11.945 0.078 1 98.69 154 VAL B CA 1
ATOM 2588 C C . VAL B 1 154 ? 10.961 13.406 0.301 1 98.69 154 VAL B C 1
ATOM 2590 O O . VAL B 1 154 ? 12.125 13.789 0.142 1 98.69 154 VAL B O 1
ATOM 2593 N N . ILE B 1 155 ? 10 14.188 0.708 1 98.75 155 ILE B N 1
ATOM 2594 C CA . ILE B 1 155 ? 10.242 15.617 0.828 1 98.75 155 ILE B CA 1
ATOM 2595 C C . ILE B 1 155 ? 10.609 15.961 2.271 1 98.75 155 ILE B C 1
ATOM 2597 O O . ILE B 1 155 ? 9.938 15.523 3.209 1 98.75 155 ILE B O 1
ATOM 2601 N N . ILE B 1 156 ? 11.695 16.75 2.461 1 98.75 156 ILE B N 1
ATOM 2602 C CA . ILE B 1 156 ? 12.039 17.297 3.77 1 98.75 156 ILE B CA 1
ATOM 2603 C C . ILE B 1 156 ? 11.219 18.547 4.047 1 98.75 156 ILE B C 1
ATOM 2605 O O . ILE B 1 156 ? 11.141 19.453 3.201 1 98.75 156 ILE B O 1
ATOM 2609 N N . ARG B 1 157 ? 10.602 18.641 5.18 1 98.69 157 ARG B N 1
ATOM 2610 C CA . ARG B 1 157 ? 9.914 19.828 5.656 1 98.69 157 ARG B CA 1
ATOM 2611 C C . ARG B 1 157 ? 10.5 20.312 6.98 1 98.69 157 ARG B C 1
ATOM 2613 O O . ARG B 1 157 ? 10.477 19.578 7.977 1 98.69 157 ARG B O 1
ATOM 2620 N N . VAL B 1 158 ? 11 21.562 6.941 1 98.75 158 VAL B N 1
ATOM 2621 C CA . VAL B 1 158 ? 11.711 22.062 8.117 1 98.75 158 VAL B CA 1
ATOM 2622 C C . VAL B 1 158 ? 10.914 23.188 8.758 1 98.75 158 VAL B C 1
ATOM 2624 O O . VAL B 1 158 ? 10.508 24.141 8.078 1 98.75 158 VAL B O 1
ATOM 2627 N N . SER B 1 159 ? 10.68 23.062 10.031 1 98.44 159 SER B N 1
ATOM 2628 C CA . SER B 1 159 ? 10.031 24.109 10.828 1 98.44 159 SER B CA 1
ATOM 2629 C C . SER B 1 159 ? 10.367 23.969 12.305 1 98.44 159 SER B C 1
ATOM 2631 O O . SER B 1 159 ? 10.539 22.859 12.805 1 98.44 159 SER B O 1
ATOM 2633 N N . GLU B 1 160 ? 10.352 25.047 13.023 1 98.19 160 GLU B N 1
ATOM 2634 C CA . GLU B 1 160 ? 10.555 25.031 14.469 1 98.19 160 GLU B CA 1
ATOM 2635 C C . GLU B 1 160 ? 9.375 24.375 15.18 1 98.19 160 GLU B C 1
ATOM 2637 O O . GLU B 1 160 ? 9.5 23.938 16.328 1 98.19 160 GLU B O 1
ATOM 2642 N N . GLN B 1 161 ? 8.312 24.266 14.531 1 96.94 161 GLN B N 1
ATOM 2643 C CA . GLN B 1 161 ? 7.078 23.781 15.141 1 96.94 161 GLN B CA 1
ATOM 2644 C C . GLN B 1 161 ? 6.949 22.266 15 1 96.94 161 GLN B C 1
ATOM 2646 O O . GLN B 1 161 ? 6.008 21.672 15.516 1 96.94 161 GLN B O 1
ATOM 2651 N N . PHE B 1 162 ? 7.902 21.641 14.328 1 98 162 PHE B N 1
ATOM 2652 C CA . PHE B 1 162 ? 7.793 20.219 14.023 1 98 162 PHE B CA 1
ATOM 2653 C C . PHE B 1 162 ? 8.562 19.391 15.047 1 98 162 PHE B C 1
ATOM 2655 O O . PHE B 1 162 ? 9.367 19.922 15.812 1 98 162 PHE B O 1
ATOM 2662 N N . ALA B 1 163 ? 8.211 18.125 15.117 1 98.31 163 ALA B N 1
ATOM 2663 C CA . ALA B 1 163 ? 9.031 17.062 15.688 1 98.31 163 ALA B CA 1
ATOM 2664 C C . ALA B 1 163 ? 9.477 16.078 14.617 1 98.31 163 ALA B C 1
ATOM 2666 O O . ALA B 1 163 ? 8.758 15.844 13.641 1 98.31 163 ALA B O 1
ATOM 2667 N N . LEU B 1 164 ? 10.656 15.508 14.789 1 98.56 164 LEU B N 1
ATOM 2668 C CA . LEU B 1 164 ? 11.211 14.578 13.82 1 98.56 164 LEU B CA 1
ATOM 2669 C C . LEU B 1 164 ? 10.281 13.383 13.609 1 98.56 164 LEU B C 1
ATOM 2671 O O . LEU B 1 164 ? 10.016 12.625 14.547 1 98.56 164 LEU B O 1
ATOM 2675 N N . ASP B 1 165 ? 9.789 13.234 12.367 1 98.75 165 ASP B N 1
ATOM 2676 C CA . ASP B 1 165 ? 8.844 12.172 12.047 1 98.75 165 ASP B CA 1
ATOM 2677 C C . ASP B 1 165 ? 8.672 12.016 10.539 1 98.75 165 ASP B C 1
ATOM 2679 O O . ASP B 1 165 ? 8.516 13.008 9.828 1 98.75 165 ASP B O 1
ATOM 2683 N N . MET B 1 166 ? 8.75 10.805 10.023 1 98.81 166 MET B N 1
ATOM 2684 C CA . MET B 1 166 ? 8.414 10.539 8.633 1 98.81 166 MET B CA 1
ATOM 2685 C C . MET B 1 166 ? 6.961 10.102 8.484 1 98.81 166 MET B C 1
ATOM 2687 O O . MET B 1 166 ? 6.535 9.133 9.117 1 98.81 166 MET B O 1
ATOM 2691 N N . HIS B 1 167 ? 6.273 10.766 7.645 1 98.81 167 HIS B N 1
ATOM 2692 C CA . HIS B 1 167 ? 4.867 10.469 7.418 1 98.81 167 HIS B CA 1
ATOM 2693 C C . HIS B 1 167 ? 4.664 9.75 6.09 1 98.81 167 HIS B C 1
ATOM 2695 O O . HIS B 1 167 ? 5.027 10.273 5.035 1 98.81 167 HIS B O 1
ATOM 2701 N N . ILE B 1 168 ? 4.074 8.578 6.191 1 98.81 168 ILE B N 1
ATOM 2702 C CA . ILE B 1 168 ? 3.674 7.785 5.031 1 98.81 168 ILE B CA 1
ATOM 2703 C C . ILE B 1 168 ? 2.232 7.312 5.203 1 98.81 168 ILE B C 1
ATOM 2705 O O . ILE B 1 168 ? 1.709 7.289 6.32 1 98.81 168 ILE B O 1
ATOM 2709 N N . ASP B 1 169 ? 1.62 6.969 4.09 1 98.5 169 ASP B N 1
ATOM 2710 C CA . ASP B 1 169 ? 0.251 6.473 4.188 1 98.5 169 ASP B CA 1
ATOM 2711 C C . ASP B 1 169 ? 0.229 4.957 4.375 1 98.5 169 ASP B C 1
ATOM 2713 O O . ASP B 1 169 ? 1.281 4.32 4.453 1 98.5 169 ASP B O 1
ATOM 2717 N N . THR B 1 170 ? -0.965 4.375 4.434 1 98.31 170 THR B N 1
ATOM 2718 C CA . THR B 1 170 ? -1.106 2.967 4.785 1 98.31 170 THR B CA 1
ATOM 2719 C C . THR B 1 170 ? -0.654 2.076 3.633 1 98.31 170 THR B C 1
ATOM 2721 O O . THR B 1 170 ? -0.129 0.982 3.855 1 98.31 170 THR B O 1
ATOM 2724 N N . ASP B 1 171 ? -0.883 2.512 2.367 1 98.5 171 ASP B N 1
ATOM 2725 C CA . ASP B 1 171 ? -0.363 1.74 1.243 1 98.5 171 ASP B CA 1
ATOM 2726 C C . ASP B 1 171 ? 1.156 1.612 1.32 1 98.5 171 ASP B C 1
ATOM 2728 O O . ASP B 1 171 ? 1.703 0.523 1.136 1 98.5 171 ASP B O 1
ATOM 2732 N N . GLU B 1 172 ? 1.78 2.723 1.597 1 98.88 172 GLU B N 1
ATOM 2733 C CA . GLU B 1 172 ? 3.236 2.766 1.693 1 98.88 172 GLU B CA 1
ATOM 2734 C C . GLU B 1 172 ? 3.734 1.95 2.883 1 98.88 172 GLU B C 1
ATOM 2736 O O . GLU B 1 172 ? 4.723 1.224 2.773 1 98.88 172 GLU B O 1
ATOM 2741 N N . ALA B 1 173 ? 3.045 2.098 3.998 1 98.81 173 ALA B N 1
ATOM 2742 C CA . ALA B 1 173 ? 3.428 1.343 5.188 1 98.81 173 ALA B CA 1
ATOM 2743 C C . ALA B 1 173 ? 3.316 -0.159 4.945 1 98.81 173 ALA B C 1
ATOM 2745 O O . ALA B 1 173 ? 4.223 -0.919 5.289 1 98.81 173 ALA B O 1
ATOM 2746 N N . ASN B 1 174 ? 2.221 -0.539 4.305 1 98.5 174 ASN B N 1
ATOM 2747 C CA . ASN B 1 174 ? 2.004 -1.95 4.004 1 98.5 174 ASN B CA 1
ATOM 2748 C C . ASN B 1 174 ? 3.035 -2.477 3.008 1 98.5 174 ASN B C 1
ATOM 2750 O O . ASN B 1 174 ? 3.512 -3.605 3.141 1 98.5 174 ASN B O 1
ATOM 2754 N N . ALA B 1 175 ? 3.35 -1.687 2.055 1 98.69 175 ALA B N 1
ATOM 2755 C CA . ALA B 1 175 ? 4.324 -2.078 1.039 1 98.69 175 ALA B CA 1
ATOM 2756 C C . ALA B 1 175 ? 5.707 -2.271 1.65 1 98.69 175 ALA B C 1
ATOM 2758 O O . ALA B 1 175 ? 6.512 -3.057 1.146 1 98.69 175 ALA B O 1
ATOM 2759 N N . ALA B 1 176 ? 5.992 -1.569 2.752 1 98.75 176 ALA B N 1
ATOM 2760 C CA . ALA B 1 176 ? 7.328 -1.564 3.338 1 98.75 176 ALA B CA 1
ATOM 2761 C C . ALA B 1 176 ? 7.371 -2.402 4.613 1 98.75 176 ALA B C 1
ATOM 2763 O O . ALA B 1 176 ? 8.438 -2.584 5.207 1 98.75 176 ALA B O 1
ATOM 2764 N N . GLY B 1 177 ? 6.219 -2.904 5.051 1 98.06 177 GLY B N 1
ATOM 2765 C CA . GLY B 1 177 ? 6.148 -3.629 6.309 1 98.06 177 GLY B CA 1
ATOM 2766 C C . GLY B 1 177 ? 6.387 -2.746 7.52 1 98.06 177 GLY B C 1
ATOM 2767 O O . GLY B 1 177 ? 7.02 -3.172 8.492 1 98.06 177 GLY B O 1
ATOM 2768 N N . LEU B 1 178 ? 5.918 -1.544 7.449 1 98.5 178 LEU B N 1
ATOM 2769 C CA . LEU B 1 178 ? 6.16 -0.582 8.523 1 98.5 178 LEU B CA 1
ATOM 2770 C C . LEU B 1 178 ? 4.891 -0.347 9.336 1 98.5 178 LEU B C 1
ATOM 2772 O O . LEU B 1 178 ? 3.781 -0.518 8.828 1 98.5 178 LEU B O 1
ATOM 2776 N N . LYS B 1 179 ? 5.094 -0.014 10.57 1 97.81 179 LYS B N 1
ATOM 2777 C CA . LYS B 1 179 ? 4.043 0.483 11.461 1 97.81 179 LYS B CA 1
ATOM 2778 C C . LYS B 1 179 ? 4.496 1.745 12.188 1 97.81 179 LYS B C 1
ATOM 2780 O O . LYS B 1 179 ? 5.688 2.049 12.234 1 97.81 179 LYS B O 1
ATOM 2785 N N . THR B 1 180 ? 3.475 2.467 12.664 1 98 180 THR B N 1
ATOM 2786 C CA . THR B 1 180 ? 3.807 3.629 13.477 1 98 180 THR B CA 1
ATOM 2787 C C . THR B 1 180 ? 4.738 3.238 14.625 1 98 180 THR B C 1
ATOM 2789 O O . THR B 1 180 ? 4.496 2.248 15.32 1 98 180 THR B O 1
ATOM 2792 N N . GLY B 1 181 ? 5.805 4.004 14.828 1 97.38 181 GLY B N 1
ATOM 2793 C CA . GLY B 1 181 ? 6.762 3.73 15.883 1 97.38 181 GLY B CA 1
ATOM 2794 C C . GLY B 1 181 ? 8.031 3.068 15.383 1 97.38 181 GLY B C 1
ATOM 2795 O O . GLY B 1 181 ? 9.047 3.045 16.078 1 97.38 181 GLY B O 1
ATOM 2796 N N . ASP B 1 182 ? 7.984 2.473 14.203 1 98.31 182 ASP B N 1
ATOM 2797 C CA . ASP B 1 182 ? 9.195 1.94 13.586 1 98.31 182 ASP B CA 1
ATOM 2798 C C . ASP B 1 182 ? 10.18 3.059 13.25 1 98.31 182 ASP B C 1
ATOM 2800 O O . ASP B 1 182 ? 9.844 4.242 13.352 1 98.31 182 ASP B O 1
ATOM 2804 N N . TYR B 1 183 ? 11.422 2.676 12.867 1 98.56 183 TYR B N 1
ATOM 2805 C CA . TYR B 1 183 ? 12.453 3.629 12.492 1 98.56 183 TYR B CA 1
ATOM 2806 C C . TYR B 1 183 ? 13.016 3.307 11.109 1 98.56 183 TYR B C 1
ATOM 2808 O O . TYR B 1 183 ? 13.062 2.141 10.711 1 98.56 183 TYR B O 1
ATOM 2816 N N . VAL B 1 184 ? 13.398 4.344 10.422 1 98.62 184 VAL B N 1
ATOM 2817 C CA . VAL B 1 184 ? 13.961 4.195 9.086 1 98.62 184 VAL B CA 1
ATOM 2818 C C . VAL B 1 184 ? 15.234 5.031 8.961 1 98.62 184 VAL B C 1
ATOM 2820 O O . VAL B 1 184 ? 15.531 5.852 9.836 1 98.62 184 VAL B O 1
ATOM 2823 N N . GLU B 1 185 ? 15.93 4.754 7.855 1 98.38 185 GLU B N 1
ATOM 2824 C CA . GLU B 1 185 ? 17.25 5.367 7.688 1 98.38 185 GLU B CA 1
ATOM 2825 C C . GLU B 1 185 ? 17.25 6.336 6.508 1 98.38 185 GLU B C 1
ATOM 2827 O O . GLU B 1 185 ? 16.891 5.965 5.391 1 98.38 185 GLU B O 1
ATOM 2832 N N . LEU B 1 186 ? 17.719 7.512 6.828 1 97.75 186 LEU B N 1
ATOM 2833 C CA . LEU B 1 186 ? 17.938 8.477 5.754 1 97.75 186 LEU B CA 1
ATOM 2834 C C . LEU B 1 186 ? 19.188 8.117 4.953 1 97.75 186 LEU B C 1
ATOM 2836 O O . LEU B 1 186 ? 20.266 7.914 5.527 1 97.75 186 LEU B O 1
ATOM 2840 N N . ILE B 1 187 ? 19.25 7.684 3.717 1 89.88 187 ILE B N 1
ATOM 2841 C CA . ILE B 1 187 ? 20.406 7.289 2.918 1 89.88 187 ILE B CA 1
ATOM 2842 C C . ILE B 1 187 ? 20.859 8.469 2.059 1 89.88 187 ILE B C 1
ATOM 2844 O O . ILE B 1 187 ? 21.984 8.469 1.551 1 89.88 187 ILE B O 1
ATOM 2848 N N . VAL B 1 188 ? 20.281 9.734 2.061 1 69.75 188 VAL B N 1
ATOM 2849 C CA . VAL B 1 188 ? 20.641 10.969 1.366 1 69.75 188 VAL B CA 1
ATOM 2850 C C . VAL B 1 188 ? 21.141 10.641 -0.038 1 69.75 188 VAL B C 1
ATOM 2852 O O . VAL B 1 188 ? 21.859 9.656 -0.235 1 69.75 188 VAL B O 1
#

Solvent-accessible surface area (backbone atoms only — not comparable to full-atom values): 18868 Å² total; per-residue (Å²): 116,75,41,39,32,39,58,41,66,57,30,31,35,34,13,59,69,54,39,23,51,21,63,30,82,84,55,72,85,46,81,65,44,76,50,86,39,69,86,31,26,38,29,68,53,50,29,31,41,38,40,86,63,29,70,46,72,71,33,35,30,38,37,63,67,38,92,57,51,35,38,36,38,38,67,75,48,26,64,54,21,54,44,88,49,48,77,27,55,88,88,62,37,83,93,26,43,48,45,34,40,38,35,92,58,31,73,48,74,45,73,40,19,33,27,21,64,47,41,29,32,36,19,23,60,67,50,26,60,75,72,71,55,53,67,67,38,71,34,34,37,36,49,59,70,84,31,14,27,30,43,34,62,29,32,31,42,61,36,84,70,42,39,71,32,31,40,35,32,52,36,41,24,56,36,29,66,53,52,64,76,40,69,31,33,68,66,103,116,75,40,41,31,43,57,42,68,57,31,31,36,34,12,59,70,54,40,22,50,21,62,30,82,85,55,72,86,46,82,64,45,79,50,85,39,68,84,32,26,39,28,67,52,51,28,32,41,39,42,86,64,27,70,47,70,71,33,36,29,37,35,63,68,36,93,57,50,35,38,35,37,38,68,73,49,25,64,53,22,53,43,87,48,48,77,27,53,88,89,62,38,82,93,25,43,48,44,34,40,38,34,93,59,32,73,49,75,46,74,38,18,32,27,21,64,46,42,29,32,37,18,22,61,67,51,27,58,74,72,72,56,54,66,68,40,73,35,34,36,36,50,59,72,85,32,13,27,31,44,34,62,28,32,30,42,61,35,84,70,42,38,72,31,31,41,37,33,52,35,41,23,56,37,30,65,52,53,63,75,39,68,31,33,66,66,104

Foldseek 3Di:
DKFFADADAKAKAAAPVVQCQFPHNPDAFAAPAADQFPPKGWGPFAKWKAAPQGIDGRHIYMDDHDRHMAIEHAPVVCVNRVAPAEADAPPPKPPGAWIWIHHPRHIDIDGIHYHHYFKEWEDEPVRCVVVVHDAQDWFWKWADDPLTDIDTRYGYHYDNRTDTYIYDYPVVCVNHVHDGGDIIGTPD/DKFFADADAKAKAAAPVVQCQQPHNPDAFAAPAADQFPPKGWGPFAKWKAAPQGIDGRHIYMDDHDRHMAIEHAPVVCVNRVAPAEADAPPPWPPGAWIWIHHPRHIDIDGIHYHHYFKEWEDEPVRCVVVVHDAQDWFWKWADDPLTDIDTRYGYHYDNRTDTYIYDYPVVCVNHVHHGGDIIGTPD

InterPro domains:
  IPR008300 Phosphate propanoyltransferase [NF011652] (3-186)
  IPR008300 Phosphate propanoyltransferase [PF06130] (4-179)
  IPR008300 Phosphate propanoyltransferase [PIRSF010130] (3-187)
  IPR008300 Phosphate propanoyltransferase [PTHR39453] (3-187)

Radius of gyration: 22.48 Å; Cα contacts (8 Å, |Δi|>4): 1001; chains: 2; bounding box: 48×60×44 Å

Organism: NCBI:txid247480

Nearest PDB structures (foldseek):
  5cuo-assembly1_A  TM=9.959E-01  e=1.182E-26  Rhodopseudomonas palustris BisB18
  7z34-assembly1_m  TM=6.098E-01  e=6.829E-02  Saccharomyces cerevisiae S288C
  7wbb-assembly1_F  TM=6.159E-01  e=1.208E-01  Saccharomyces cerevisiae
  7wbb-assembly1_C  TM=6.193E-01  e=1.411E-01  Saccharomyces cerevisiae
  7z11-assembly1_F  TM=6.203E-01  e=1.565E-01  Saccharomyces cerevisiae S288C

pLDDT: mean 97.86, std 2.51, range [68.56, 98.94]

Secondary structure (DSSP, 8-state):
-EEEEEEEPSEEEEEHHHHHHHH-TT--PPEEEE-SSTT-EEEEEEEEEE-SS-EEEEEEEEEEEESS-EEE--HHHHHHHT--PPEE-TT--TT---EEEEETTEEEEESS-EEEEPPEEEE-HHHHHHHT--TT-EEEEE--STT-EEEEEEEEEE-TT--SEEEEEHHHHHHHT--TT-EEEE--/-EEEEEEEPSEEEEEHHHHHHHH-TT--PPEEEE-SSTT-EEEEEEEEEE-SS-EEEEEEEEEEEESS-EEE--HHHHHHHT--PPEE-TT--TT---EEEEETTEEEEESS-EEEEPPEEEE-HHHHHHHT--TT-EEEEE--STT-EEEEEEEEEE-TT--SEEEEEHHHHHHHT--TT-EEEE--